Protein 6FL1 (pdb70)

Radius of gyration: 19.81 Å; Cα contacts (8 Å, |Δi|>4): 569; chains: 1; bounding box: 42×55×49 Å

Solvent-accessible surface area: 13002 Å² total; per-residue (Å²): 44,15,1,0,19,1,10,15,8,38,117,50,0,78,107,130,0,65,54,39,111,0,84,31,0,81,28,115,59,58,135,7,7,106,57,19,21,117,112,1,70,157,78,0,53,33,74,41,0,95,10,4,42,50,60,1,32,30,0,10,0,39,0,10,136,75,25,39,0,2,0,24,4,118,100,65,5,84,1,31,43,18,84,82,124,29,109,99,104,185,53,21,8,4,14,0,51,4,79,115,10,8,3,10,1,17,2,86,121,94,82,2,18,3,28,25,24,38,56,121,91,19,138,73,28,9,139,183,90,108,28,8,42,26,3,43,114,152,82,3,71,29,144,100,4,67,96,76,0,76,168,16,93,98,90,0,0,33,24,0,32,70,25,37,5,0,0,0,0,5,20,23,2,0,2,12,0,1,13,65,3,114,9,4,2,41,54,69,0,67,98,19,115,111,74,32,5,90,78,0,10,36,4,0,2,86,20,0,66,89,0,18,129,56,17,0,12,20,103,122,130,42,100,22,19,15,25,117,4,78,8,43,110,66,18,63,0,56,50,58,72,36,94,127,4,79,86,60,41,24,77,2,77,113,55,154,3,76,56,85,21,0,10,15,0,51,81,19,2,119,168

Foldseek 3Di:
DWQLLLVQLQVVCQVPQAFFFQQFKDFPAQVQAVAGNVVCRVVQHGWGFHGWDDDFQWIWTCTHPWKIKIKHCPDFKFKAKAAPPDDDDDFWTMWGDTPGTIIIIGHPVSPMHIYMDTPVCVVVVVVVLLAAWALAPVTLDLVVLLVVLLPWQAFQLVVVCSRNNYGTDDQQVSLQLCQQLLAARRHGSSVQDSVSSVSSSVSSSVLSVVCNVQLHAQPDQDRGRSRNGDCVVVRQWVVQAQAAGPPPGAGWHWDADPRDTHTHGCVSHPD

Structure (mmCIF, N/CA/C/O backbone):
data_6FL1
#
_entry.id   6FL1
#
_cell.length_a   91.369
_cell.length_b   91.369
_cell.length_c   14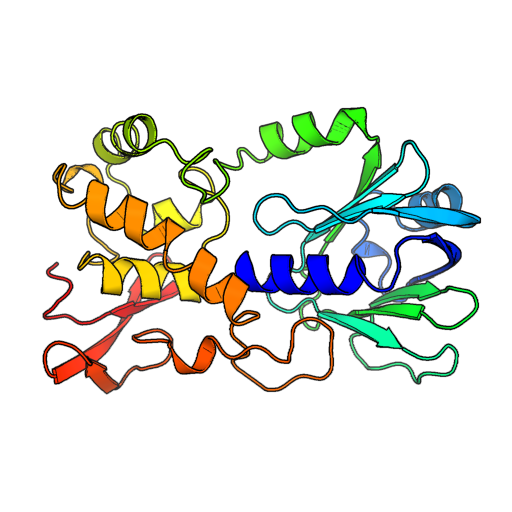1.673
_cell.angle_alpha   90.00
_cell.angle_beta   90.00
_cell.angle_gamma   90.00
#
_symmetry.space_group_name_H-M   'P 41 21 2'
#
loop_
_entity.id
_entity.type
_entity.pdbx_description
1 polymer "DNA (5'-D(*CP*TP*CP*TP*TP*TP(FOX)P*TP*TP*TP*CP*TP*CP*G)-3')"
2 polymer "DNA (5'-D(*GP*CP*GP*AP*GP*AP*AP*AP*CP*AP*AP*AP*GP*A)-3')"
3 polymer 'Formamidopyrimidine-DNA glycosylase'
4 non-polymer 'ZINC ION'
5 water water
#
loop_
_atom_site.group_PDB
_atom_site.id
_atom_site.type_symbol
_atom_site.label_atom_id
_atom_site.label_alt_id
_atom_site.label_comp_id
_atom_site.label_asym_id
_atom_site.label_entity_id
_atom_site.label_seq_id
_atom_site.pdbx_PDB_ins_code
_atom_site.Cartn_x
_atom_site.Cartn_y
_atom_site.Cartn_z
_atom_site.occupancy
_atom_site.B_iso_or_equiv
_atom_site.auth_seq_id
_atom_site.auth_comp_id
_atom_site.auth_asym_id
_atom_site.auth_atom_id
_atom_site.pdbx_PDB_model_num
ATOM 572 N N . PRO C 3 1 ? 13.970 -0.164 163.530 1.00 17.42 1 PRO A N 1
ATOM 573 C CA . PRO C 3 1 ? 13.090 -0.926 162.631 1.00 18.39 1 PRO A CA 1
ATOM 574 C C . PRO C 3 1 ? 13.466 -0.811 161.152 1.00 18.04 1 PRO A C 1
ATOM 575 O O . PRO C 3 1 ? 14.125 0.143 160.742 1.00 22.18 1 PRO A O 1
ATOM 579 N N . GLU C 3 2 ? 13.024 -1.772 160.349 1.00 13.37 2 GLU A N 1
ATOM 580 C CA . GLU C 3 2 ? 13.206 -1.709 158.905 1.00 14.66 2 GLU A CA 1
ATOM 581 C C . GLU C 3 2 ? 11.856 -1.395 158.262 1.00 14.80 2 GLU A C 1
ATOM 582 O O . GLU C 3 2 ? 10.864 -1.150 158.952 1.00 15.91 2 GLU A O 1
ATOM 588 N N . LEU C 3 3 ? 11.821 -1.354 156.935 1.00 14.48 3 LEU A N 1
ATOM 589 C CA . LEU C 3 3 ? 10.590 -0.929 156.273 1.00 14.16 3 LEU A CA 1
ATOM 590 C C . LEU C 3 3 ? 9.354 -1.704 156.727 1.00 14.28 3 LEU A C 1
ATOM 591 O O . LEU C 3 3 ? 8.322 -1.059 156.977 1.00 15.35 3 LEU A O 1
ATOM 596 N N . PRO C 3 4 ? 9.373 -3.038 156.867 1.00 14.66 4 PRO A N 1
ATOM 597 C CA . PRO C 3 4 ? 8.128 -3.726 157.262 1.00 14.22 4 PRO A CA 1
ATOM 598 C C . PRO C 3 4 ? 7.617 -3.297 158.622 1.00 16.62 4 PRO A C 1
ATOM 599 O O . PRO C 3 4 ? 6.404 -3.163 158.812 1.00 16.61 4 PRO A O 1
ATOM 603 N N . GLU C 3 5 ? 8.524 -3.085 159.573 1.00 14.89 5 GLU A N 1
ATOM 604 C CA . GLU C 3 5 ? 8.124 -2.615 160.895 1.00 16.28 5 GLU A CA 1
ATOM 605 C C . GLU C 3 5 ? 7.590 -1.190 160.845 1.00 18.63 5 GLU A C 1
ATOM 606 O O . GLU C 3 5 ? 6.597 -0.873 161.511 1.00 15.75 5 GLU A O 1
ATOM 612 N N . VAL C 3 6 ? 8.232 -0.314 160.067 1.00 14.59 6 VAL A N 1
ATOM 613 C CA . VAL C 3 6 ? 7.727 1.051 159.961 1.00 13.96 6 VAL A CA 1
ATOM 614 C C . VAL C 3 6 ? 6.361 1.058 159.282 1.00 14.33 6 VAL A C 1
ATOM 615 O O . VAL C 3 6 ? 5.460 1.798 159.687 1.00 15.11 6 VAL A O 1
ATOM 619 N N . GLU C 3 7 ? 6.185 0.229 158.243 1.00 14.31 7 GLU A N 1
ATOM 620 C CA . GLU C 3 7 ? 4.881 0.140 157.590 1.00 14.85 7 GLU A CA 1
ATOM 621 C C . GLU C 3 7 ? 3.822 -0.354 158.564 1.00 16.23 7 GLU A C 1
ATOM 622 O O . GLU C 3 7 ? 2.687 0.126 158.545 1.00 16.87 7 GLU A O 1
ATOM 628 N N . THR C 3 8 ? 4.190 -1.289 159.442 1.00 15.40 8 THR A N 1
ATOM 629 C CA . THR C 3 8 ? 3.243 -1.805 160.429 1.00 17.54 8 THR A CA 1
ATOM 630 C C . THR C 3 8 ? 2.806 -0.697 161.376 1.00 18.10 8 THR A C 1
ATOM 631 O O . THR C 3 8 ? 1.613 -0.548 161.664 1.00 17.50 8 THR A O 1
ATOM 635 N N . VAL C 3 9 ? 3.763 0.101 161.854 1.00 15.29 9 VAL A N 1
ATOM 636 C CA . VAL C 3 9 ? 3.430 1.266 162.673 1.00 15.21 9 VAL A CA 1
ATOM 637 C C . VAL C 3 9 ? 2.556 2.233 161.890 1.00 16.07 9 VAL A C 1
ATOM 638 O O . VAL C 3 9 ? 1.556 2.755 162.409 1.00 18.39 9 VAL A O 1
ATOM 642 N N . ARG C 3 10 ? 2.913 2.485 160.627 1.00 15.77 10 ARG A N 1
ATOM 643 C CA . ARG C 3 10 ? 2.131 3.411 159.814 1.00 16.27 10 ARG A CA 1
ATOM 644 C C . ARG C 3 10 ? 0.675 2.986 159.750 1.00 17.70 10 ARG A C 1
ATOM 645 O O . ARG C 3 10 ? -0.236 3.814 159.895 1.00 19.21 10 ARG A O 1
ATOM 653 N N . ARG C 3 11 ? 0.442 1.699 159.543 1.00 15.95 11 ARG A N 1
ATOM 654 C CA . ARG C 3 11 ? -0.920 1.217 159.368 1.00 19.04 11 ARG A CA 1
ATOM 655 C C . ARG C 3 11 ? -1.703 1.337 160.662 1.00 24.17 11 ARG A C 1
ATOM 656 O O . ARG C 3 11 ? -2.885 1.708 160.648 1.00 21.23 11 ARG A O 1
ATOM 664 N N . GLU C 3 12 ? -1.055 1.034 161.790 1.00 20.04 12 GLU A N 1
ATOM 665 C CA . GLU C 3 12 ? -1.733 1.143 163.077 1.00 23.03 12 GLU A CA 1
ATOM 666 C C . GLU C 3 12 ? -2.052 2.597 163.401 1.00 21.95 12 GLU A C 1
ATOM 667 O O . GLU C 3 12 ? -3.164 2.912 163.847 1.00 22.92 12 GLU A O 1
ATOM 673 N N . LEU C 3 13 ? -1.100 3.505 163.154 1.00 20.04 13 LEU A N 1
ATOM 674 C CA . LEU C 3 13 ? -1.365 4.927 163.353 1.00 20.05 13 LEU A CA 1
ATOM 675 C C . LEU C 3 13 ? -2.478 5.418 162.439 1.00 25.07 13 LEU A C 1
ATOM 676 O O . LEU C 3 13 ? -3.318 6.229 162.847 1.00 23.08 13 LEU A O 1
ATOM 681 N N . GLU C 3 14 ? -2.488 4.958 161.189 1.00 19.99 14 GLU A N 1
ATOM 682 C CA . GLU C 3 14 ? -3.539 5.381 160.272 1.00 19.69 14 GLU A CA 1
ATOM 683 C C . GLU C 3 14 ? -4.911 5.008 160.809 1.00 22.93 14 GLU A C 1
ATOM 684 O O . GLU C 3 14 ? -5.856 5.806 160.747 1.00 23.57 14 GLU A O 1
ATOM 690 N N . LYS C 3 15 ? -5.032 3.802 161.355 1.00 22.09 15 LYS A N 1
ATOM 691 C CA A LYS C 3 15 ? -6.317 3.350 161.870 0.50 24.01 15 LYS A CA 1
ATOM 692 C CA B LYS C 3 15 ? -6.318 3.352 161.870 0.50 23.88 15 LYS A CA 1
ATOM 693 C C . LYS C 3 15 ? -6.745 4.141 163.099 1.00 28.72 15 LYS A C 1
ATOM 694 O O . LYS C 3 15 ? -7.941 4.386 163.287 1.00 31.12 15 LYS A O 1
ATOM 699 N N . ARG C 3 16 ? -5.795 4.563 163.934 1.00 18.58 16 ARG A N 1
ATOM 700 C CA . ARG C 3 16 ? -6.156 5.067 165.251 1.00 21.36 16 ARG A CA 1
ATOM 701 C C . ARG C 3 16 ? -6.041 6.571 165.458 1.00 26.60 16 ARG A C 1
ATOM 702 O O . ARG C 3 16 ? -6.783 7.102 166.287 1.00 24.52 16 ARG A O 1
ATOM 710 N N . ILE C 3 17 ? -5.159 7.294 164.765 1.00 20.98 17 ILE A N 1
ATOM 711 C CA . ILE C 3 17 ? -5.000 8.718 165.065 1.00 17.49 17 ILE A CA 1
ATOM 712 C C . ILE C 3 17 ? -5.451 9.643 163.942 1.00 18.12 17 ILE A C 1
ATOM 713 O O . ILE C 3 17 ? -5.500 10.864 164.162 1.00 20.84 17 ILE A O 1
ATOM 718 N N . VAL C 3 18 ? -5.803 9.124 162.764 1.00 20.10 18 VAL A N 1
ATOM 719 C CA . VAL C 3 18 ? -6.325 10.002 161.724 1.00 19.56 18 VAL A CA 1
ATOM 720 C C . VAL C 3 18 ?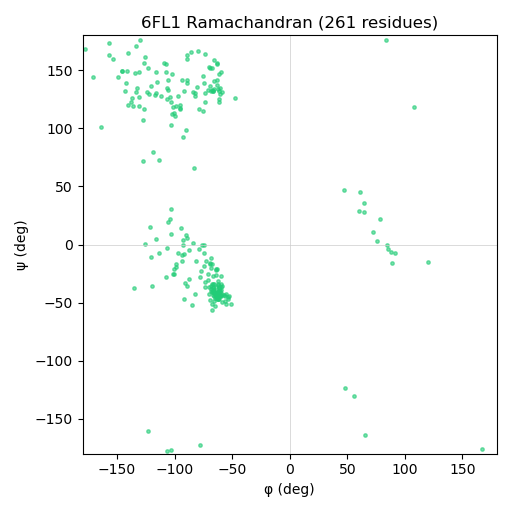 -7.623 10.634 162.208 1.00 21.32 18 VAL A C 1
ATOM 721 O O . VAL C 3 18 ? -8.496 9.958 162.769 1.00 24.31 18 VAL A O 1
ATOM 725 N N . GLY C 3 19 ? -7.746 11.945 162.016 1.00 19.30 19 GLY A N 1
ATOM 726 C CA . GLY C 3 19 ? -8.878 12.682 162.532 1.00 22.78 19 GLY A CA 1
ATOM 727 C C . GLY C 3 19 ? -8.685 13.271 163.913 1.00 23.46 19 GLY A C 1
ATOM 728 O O . GLY C 3 19 ? -9.550 14.033 164.369 1.00 25.27 19 GLY A O 1
ATOM 729 N N . GLN C 3 20 ? -7.584 12.957 164.591 1.00 22.32 20 GLN A N 1
ATOM 730 C CA . GLN C 3 20 ? -7.370 13.432 165.953 1.00 20.87 20 GLN A CA 1
ATOM 731 C C . GLN C 3 20 ? -6.774 14.832 165.938 1.00 22.44 20 GLN A C 1
ATOM 732 O O . GLN C 3 20 ? -5.802 15.098 165.224 1.00 22.33 20 GLN A O 1
ATOM 738 N N . LYS C 3 21 ? -7.365 15.724 166.726 1.00 23.03 21 LYS A N 1
ATOM 739 C CA . LYS C 3 21 ? -6.810 17.052 166.923 1.00 18.98 21 LYS A CA 1
ATOM 740 C C . LYS C 3 21 ? -5.716 16.990 167.983 1.00 21.56 21 LYS A C 1
ATOM 741 O O . LYS C 3 21 ? -5.912 16.423 169.063 1.00 22.26 21 LYS A O 1
ATOM 747 N N . ILE C 3 22 ? -4.558 17.561 167.670 1.00 21.13 22 ILE A N 1
ATOM 748 C CA . ILE C 3 22 ? -3.459 17.647 168.623 1.00 21.07 22 ILE A CA 1
ATOM 749 C C . ILE C 3 22 ? -3.788 18.733 169.640 1.00 22.14 22 ILE A C 1
ATOM 750 O O . ILE C 3 22 ? -3.905 19.908 169.285 1.00 25.00 22 ILE A O 1
ATOM 755 N N . ILE C 3 23 ? -3.964 18.338 170.906 1.00 19.92 23 ILE A N 1
ATOM 756 C CA . ILE C 3 23 ? -4.290 19.320 171.941 1.00 19.34 23 ILE A CA 1
ATOM 757 C C . ILE C 3 23 ? -3.030 20.006 172.438 1.00 21.32 23 ILE A C 1
ATOM 758 O O . ILE C 3 23 ? -3.010 21.227 172.646 1.00 24.49 23 ILE A O 1
ATOM 763 N N . SER C 3 24 ? -1.963 19.239 172.642 1.00 21.56 24 SER A N 1
ATOM 764 C CA . SER C 3 24 ? -0.702 19.818 173.072 1.00 18.89 24 SER A CA 1
ATOM 765 C C . SER C 3 24 ? 0.416 18.868 172.680 1.00 21.51 24 SER A C 1
ATOM 766 O O . SER C 3 24 ? 0.189 17.693 172.374 1.00 20.22 24 SER A O 1
ATOM 769 N N . ILE C 3 25 ? 1.630 19.406 172.686 1.00 21.15 25 ILE A N 1
ATOM 770 C CA . ILE C 3 25 ? 2.835 18.654 172.378 1.00 20.88 25 ILE A CA 1
ATOM 771 C C . ILE C 3 25 ? 3.860 18.988 173.448 1.00 21.77 25 ILE A C 1
ATOM 772 O O . ILE C 3 25 ? 4.065 20.164 173.768 1.00 24.37 25 ILE A O 1
ATOM 777 N N . GLU C 3 26 ? 4.482 17.961 174.015 1.00 18.57 26 GLU A N 1
ATOM 778 C CA . GLU C 3 26 ? 5.469 18.134 175.073 1.00 18.00 26 GLU A CA 1
ATOM 779 C C . GLU C 3 26 ? 6.717 17.334 174.742 1.00 19.26 26 GLU A C 1
ATOM 780 O O . GLU C 3 26 ? 6.639 16.265 174.134 1.00 20.13 26 GLU A O 1
ATOM 786 N N . ALA C 3 27 ? 7.866 17.839 175.185 1.00 19.08 27 ALA A N 1
ATOM 787 C CA . ALA C 3 27 ? 9.142 17.173 174.962 1.00 18.91 27 ALA A CA 1
ATOM 788 C C . ALA C 3 27 ? 9.930 17.131 176.257 1.00 23.65 27 ALA A C 1
ATOM 789 O O . ALA C 3 27 ? 10.027 18.143 176.961 1.00 22.71 27 ALA A O 1
ATOM 791 N N . THR C 3 28 ? 10.505 15.972 176.562 1.00 17.97 28 THR A N 1
ATOM 792 C CA . THR C 3 28 ? 11.608 15.946 177.508 1.00 17.80 28 THR A CA 1
ATOM 793 C C . THR C 3 28 ? 12.960 15.894 176.817 1.00 20.74 28 THR A C 1
ATOM 794 O O . THR C 3 28 ? 13.975 16.203 177.454 1.00 22.13 28 THR A O 1
ATOM 798 N N . TYR C 3 29 ? 13.001 15.535 175.533 1.00 17.22 29 TYR A N 1
ATOM 799 C CA . TYR C 3 29 ? 14.228 15.580 174.741 1.00 18.00 29 TYR A CA 1
ATOM 800 C C . TYR C 3 29 ? 13.959 16.383 173.470 1.00 18.78 29 TYR A C 1
ATOM 801 O O . TYR C 3 29 ? 13.882 15.832 172.364 1.00 16.36 29 TYR A O 1
ATOM 810 N N . PRO C 3 30 ? 13.818 17.706 173.598 1.00 17.33 30 PRO A N 1
ATOM 811 C CA . PRO C 3 30 ? 13.466 18.516 172.420 1.00 14.78 30 PRO A CA 1
ATOM 812 C C . PRO C 3 30 ? 14.516 18.506 171.329 1.00 16.21 30 PRO A C 1
ATOM 813 O O . PRO C 3 30 ? 14.175 18.791 170.172 1.00 17.80 30 PRO A O 1
ATOM 817 N N . ARG C 3 31 ? 15.772 18.173 171.640 1.00 17.68 31 ARG A N 1
ATOM 818 C CA . ARG C 3 31 ? 16.812 18.244 170.622 1.00 17.13 31 ARG A CA 1
ATOM 819 C C . ARG C 3 31 ? 16.662 17.199 169.520 1.00 16.39 31 A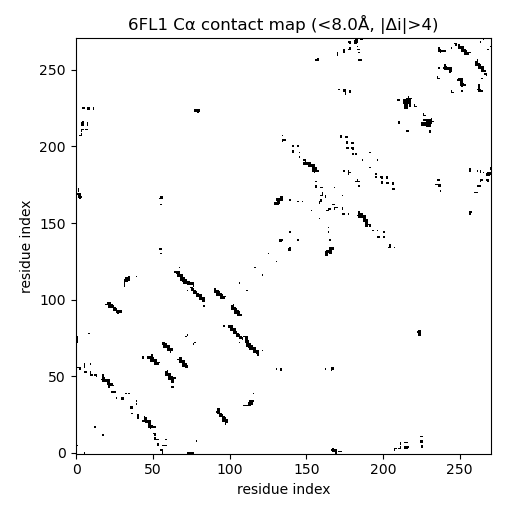RG A C 1
ATOM 820 O O . ARG C 3 31 ? 17.333 17.334 168.496 1.00 17.45 31 ARG A O 1
ATOM 825 N N . MET C 3 32 ? 15.800 16.191 169.673 1.00 13.87 32 MET A N 1
ATOM 826 C CA . MET C 3 32 ? 15.588 15.282 168.549 1.00 13.83 32 MET A CA 1
ATOM 827 C C . MET C 3 32 ? 14.665 15.862 167.483 1.00 16.99 32 MET A C 1
ATOM 828 O O . MET C 3 32 ? 14.470 15.217 166.448 1.00 14.92 32 MET A O 1
ATOM 833 N N . VAL C 3 33 ? 14.096 17.050 167.692 1.00 13.80 33 VAL A N 1
ATOM 834 C CA . VAL C 3 33 ? 13.335 17.724 166.643 1.00 14.45 33 VAL A CA 1
ATOM 835 C C . VAL C 3 33 ? 14.321 18.600 165.876 1.00 16.92 33 VAL A C 1
ATOM 836 O O . VAL C 3 33 ? 14.678 19.701 166.316 1.00 17.31 33 VAL A O 1
ATOM 840 N N . LEU C 3 34 ? 14.787 18.088 164.736 1.00 15.02 34 LEU A N 1
ATOM 841 C CA . LEU C 3 34 ? 15.885 18.733 164.031 1.00 14.60 34 LEU A CA 1
ATOM 842 C C . LEU C 3 34 ? 15.492 20.082 163.445 1.00 17.95 34 LEU A C 1
ATOM 843 O O . LEU C 3 34 ? 16.376 20.887 163.153 1.00 17.87 34 LEU A O 1
ATOM 848 N N . THR C 3 35 ? 14.200 20.342 163.254 1.00 14.98 35 THR A N 1
ATOM 849 C CA . THR C 3 35 ? 13.731 21.630 162.766 1.00 15.53 35 THR A CA 1
ATOM 850 C C . THR C 3 35 ? 13.368 22.586 163.897 1.00 16.46 35 THR A C 1
ATOM 851 O O . THR C 3 35 ? 12.961 23.723 163.627 1.00 19.45 35 THR A O 1
ATOM 855 N N . GLY C 3 36 ? 13.505 22.154 165.151 1.00 16.08 36 GLY A N 1
ATOM 856 C CA . GLY C 3 36 ? 13.261 23.026 166.289 1.00 17.87 36 GLY A CA 1
ATOM 857 C C . GLY C 3 36 ? 11.982 22.663 167.016 1.00 16.31 36 GLY A C 1
ATOM 858 O O . GLY C 3 36 ? 10.891 22.729 166.440 1.00 16.63 36 GLY A O 1
ATOM 859 N N . PHE C 3 37 ? 12.096 22.287 168.294 1.00 17.83 37 PHE A N 1
ATOM 860 C CA . PHE C 3 37 ? 10.916 21.794 168.992 1.00 18.46 37 PHE A CA 1
ATOM 861 C C . PHE C 3 37 ? 9.893 22.900 169.233 1.00 18.75 37 PHE A C 1
ATOM 862 O O . PHE C 3 37 ? 8.690 22.699 169.024 1.00 18.89 37 PHE A O 1
ATOM 870 N N . GLU C 3 38 ? 10.331 24.058 169.735 1.00 19.89 38 GLU A N 1
ATOM 871 C CA . GLU C 3 38 ? 9.343 25.087 170.033 1.00 20.63 38 GLU A CA 1
ATOM 872 C C . GLU C 3 38 ? 8.629 25.529 168.768 1.00 22.96 38 GLU A C 1
ATOM 873 O O . GLU C 3 38 ? 7.426 25.814 168.800 1.00 22.65 38 GLU A O 1
ATOM 879 N N . GLN C 3 39 ? 9.345 25.547 167.642 1.00 21.10 39 GLN A N 1
ATOM 880 C CA . GLN C 3 39 ? 8.714 25.876 166.372 1.00 22.14 39 GLN A CA 1
ATOM 881 C C . GLN C 3 39 ? 7.662 24.837 166.007 1.00 21.54 39 GLN A C 1
ATOM 882 O O . GLN C 3 39 ? 6.546 25.185 165.601 1.00 21.67 39 GLN A O 1
ATOM 888 N N . LEU C 3 40 ? 7.997 23.553 166.165 1.00 18.29 40 LEU A N 1
ATOM 889 C CA . LEU C 3 40 ? 7.037 22.491 165.880 1.00 18.20 40 LEU A CA 1
ATOM 890 C C . LEU C 3 40 ? 5.830 22.579 166.801 1.00 20.54 40 LEU A C 1
ATOM 891 O O . LEU C 3 40 ? 4.684 22.429 166.354 1.00 20.29 40 LEU A O 1
ATOM 896 N N . LYS C 3 41 ? 6.067 22.813 168.093 1.00 19.75 41 LYS A N 1
ATOM 897 C CA . LYS C 3 41 ? 4.961 22.910 169.041 1.00 21.36 41 LYS A CA 1
ATOM 898 C C . LYS C 3 41 ? 4.015 24.037 168.647 1.00 24.58 41 LYS A C 1
ATOM 899 O O . LYS C 3 41 ? 2.791 23.855 168.628 1.00 24.83 41 LYS A O 1
ATOM 905 N N . LYS C 3 42 ? 4.568 25.195 168.282 1.00 23.80 42 LYS A N 1
ATOM 906 C CA . LYS C 3 42 ? 3.734 26.330 167.899 1.00 25.50 42 LYS A CA 1
ATOM 907 C C . LYS C 3 42 ? 2.935 26.024 166.637 1.00 24.98 42 LYS A C 1
ATOM 908 O O . LYS C 3 42 ? 1.739 26.331 166.560 1.00 28.38 42 LYS A O 1
ATOM 913 N N . GLU C 3 43 ? 3.570 25.392 165.648 1.00 22.06 43 GLU A N 1
ATOM 914 C CA . GLU C 3 43 ? 2.910 25.181 164.364 1.00 23.04 43 GLU A CA 1
ATOM 915 C C . GLU C 3 43 ? 1.847 24.093 164.441 1.00 24.78 43 GLU A C 1
ATOM 916 O O . GLU C 3 43 ? 0.808 24.192 163.782 1.00 28.16 43 GLU A O 1
ATOM 922 N N . LEU C 3 44 ? 2.083 23.04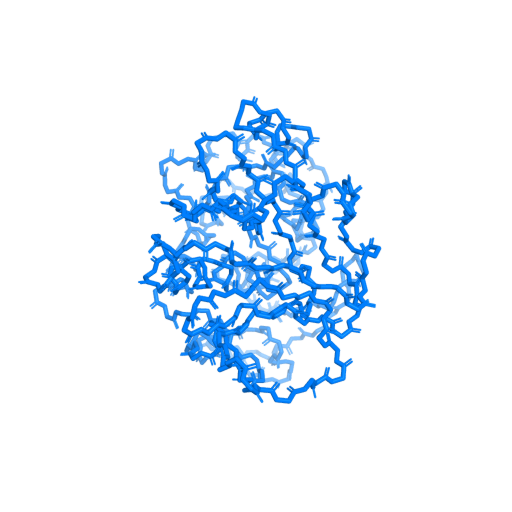3 165.225 1.00 23.07 44 LEU A N 1
ATOM 923 C CA . LEU C 3 44 ? 1.231 21.864 165.141 1.00 19.89 44 LEU A CA 1
ATOM 924 C C . LEU C 3 44 ? 0.156 21.791 166.217 1.00 20.12 44 LEU A C 1
ATOM 925 O O . LEU C 3 44 ? -0.809 21.036 166.048 1.00 21.44 44 LEU A O 1
ATOM 930 N N . THR C 3 45 ? 0.303 22.524 167.316 1.00 22.52 45 THR A N 1
ATOM 931 C CA . THR C 3 45 ? -0.720 22.509 168.352 1.00 22.74 45 THR A CA 1
ATOM 932 C C . THR C 3 45 ? -2.043 23.007 167.782 1.00 23.28 45 THR A C 1
ATOM 933 O O . THR C 3 45 ? -2.097 24.047 167.119 1.00 24.85 45 THR A O 1
ATOM 937 N N . GLY C 3 46 ? -3.109 22.240 168.010 1.00 21.64 46 GLY A N 1
ATOM 938 C CA . GLY C 3 46 ? -4.421 22.574 167.494 1.00 22.13 46 GLY A CA 1
ATOM 939 C C . GLY C 3 46 ? -4.719 22.049 166.104 1.00 23.78 46 GLY A C 1
ATOM 940 O O . GLY C 3 46 ? -5.861 22.186 165.643 1.00 26.49 46 GLY A O 1
ATOM 941 N N . LYS C 3 47 ? -3.742 21.451 165.422 1.00 21.10 47 LYS A N 1
ATOM 942 C CA . LYS C 3 47 ? -3.966 20.911 164.090 1.00 22.24 47 LYS A CA 1
ATOM 943 C C . LYS C 3 47 ? -4.428 19.461 164.175 1.00 22.26 47 LYS A C 1
ATOM 944 O O . LYS C 3 47 ? -4.199 18.762 165.166 1.00 21.73 47 LYS A O 1
ATOM 950 N N . THR C 3 48 ? -5.056 19.001 163.100 1.00 23.01 48 THR A N 1
ATOM 951 C CA . THR C 3 48 ? -5.633 17.666 163.042 1.00 19.10 48 THR A CA 1
ATOM 952 C C . THR C 3 48 ? -4.785 16.767 162.152 1.00 21.64 48 THR A C 1
ATOM 953 O O . THR C 3 48 ? -4.360 17.175 161.066 1.00 23.60 48 THR A O 1
ATOM 957 N N . ILE C 3 49 ? -4.529 15.550 162.625 1.00 20.58 49 ILE A N 1
ATOM 958 C CA . ILE C 3 49 ? -3.773 14.587 161.835 1.00 19.89 49 ILE A CA 1
ATOM 959 C C . ILE C 3 49 ? -4.670 14.068 160.716 1.00 22.07 49 ILE A C 1
ATOM 960 O O . ILE C 3 49 ? -5.770 13.560 160.968 1.00 25.97 49 ILE A O 1
ATOM 965 N N . GLN C 3 50 ? -4.221 14.231 159.469 1.00 20.22 50 GLN A N 1
ATOM 966 C CA . GLN C 3 50 ? -5.029 13.863 158.312 1.00 20.45 50 GLN A CA 1
ATOM 967 C C . GLN C 3 50 ? -4.634 12.529 157.702 1.00 21.48 50 GLN A C 1
ATOM 968 O O . GLN C 3 50 ? -5.452 11.916 157.004 1.00 24.80 50 GLN A O 1
ATOM 974 N N . GLY C 3 51 ? -3.418 12.066 157.949 1.00 20.09 51 GLY A N 1
ATOM 975 C CA . GLY C 3 51 ? -2.958 10.831 157.346 1.00 18.25 51 GLY A CA 1
ATOM 976 C C . GLY C 3 51 ? -1.565 10.524 157.843 1.00 14.79 51 GLY A C 1
ATOM 977 O O . GLY C 3 51 ? -0.912 11.348 158.491 1.00 17.38 51 GLY A O 1
ATOM 978 N N . ILE C 3 52 ? -1.127 9.304 157.551 1.00 15.36 52 ILE A N 1
ATOM 979 C CA . ILE C 3 52 ? 0.235 8.882 157.861 1.00 14.28 52 ILE A CA 1
ATOM 980 C C . ILE C 3 52 ? 0.735 8.107 156.657 1.00 17.09 52 ILE A C 1
ATOM 981 O O . ILE C 3 52 ? 0.088 7.145 156.225 1.00 18.52 52 ILE A O 1
ATOM 986 N N . SER C 3 53 ? 1.841 8.554 156.079 1.00 15.27 53 SER A N 1
ATOM 987 C CA A SER C 3 53 ? 2.454 7.899 154.936 0.50 17.91 53 SER A CA 1
ATOM 988 C CA B SER C 3 53 ? 2.442 7.877 154.941 0.50 15.14 53 SER A CA 1
ATOM 989 C C . SER C 3 53 ? 3.830 7.380 155.329 1.00 15.52 53 SER A C 1
ATOM 990 O O . SER C 3 53 ? 4.265 7.507 156.476 1.00 15.37 53 SER A O 1
ATOM 995 N N . ARG C 3 54 ? 4.512 6.779 154.360 1.00 15.62 54 ARG A N 1
ATOM 996 C CA . ARG C 3 54 ? 5.832 6.226 154.613 1.00 13.39 54 ARG A CA 1
ATOM 997 C C . ARG C 3 54 ? 6.628 6.326 153.325 1.00 13.28 54 ARG A C 1
ATOM 998 O O . ARG C 3 54 ? 6.076 6.163 152.228 1.00 16.09 54 ARG A O 1
ATOM 1006 N N . ARG C 3 55 ? 7.923 6.582 153.471 1.00 13.44 55 ARG A N 1
ATOM 1007 C CA . ARG C 3 55 ? 8.857 6.504 152.357 1.00 14.10 55 ARG A CA 1
ATOM 1008 C C . ARG C 3 55 ? 10.089 5.789 152.884 1.00 13.52 55 ARG A C 1
ATOM 1009 O O . ARG C 3 55 ? 10.720 6.273 153.829 1.00 14.08 55 ARG A O 1
ATOM 1017 N N . GLY C 3 56 ? 10.421 4.639 152.298 1.00 13.12 56 GLY A N 1
ATOM 1018 C CA . GLY C 3 56 ? 11.514 3.865 152.861 1.00 13.62 56 GLY A CA 1
ATOM 1019 C C . GLY C 3 56 ? 11.234 3.567 154.325 1.00 12.69 56 GLY A C 1
ATOM 1020 O O . GLY C 3 56 ? 10.135 3.132 154.696 1.00 15.46 56 GLY A O 1
ATOM 1021 N N . LYS C 3 57 ? 12.221 3.830 155.182 1.00 13.69 57 LYS A N 1
ATOM 1022 C CA . LYS C 3 57 ? 12.068 3.642 156.619 1.00 11.88 57 LYS A CA 1
ATOM 1023 C C . LYS C 3 57 ? 11.522 4.878 157.334 1.00 13.58 57 LYS A C 1
ATOM 1024 O O . LYS C 3 57 ? 11.432 4.879 158.567 1.00 15.17 57 LYS A O 1
ATOM 1030 N N . TYR C 3 58 ? 11.149 5.921 156.594 1.00 12.52 58 TYR A N 1
ATOM 1031 C CA . TYR C 3 58 ? 10.659 7.158 157.189 1.00 12.21 58 TYR A CA 1
ATOM 1032 C C . TYR C 3 58 ? 9.143 7.148 157.328 1.00 13.55 58 TYR A C 1
ATOM 1033 O O . TYR C 3 58 ? 8.426 6.872 156.358 1.00 13.61 58 TYR A O 1
ATOM 1042 N N . LEU C 3 59 ? 8.658 7.525 158.509 1.00 13.97 59 LEU A N 1
ATOM 1043 C CA . LEU C 3 59 ? 7.244 7.776 158.747 1.00 14.34 59 LEU A CA 1
ATOM 1044 C C . LEU C 3 59 ? 6.939 9.238 158.448 1.00 17.23 59 LEU A C 1
ATOM 1045 O O . LEU C 3 59 ? 7.751 10.114 158.740 1.00 17.64 59 LEU A O 1
ATOM 1050 N N . ILE C 3 60 ? 5.777 9.501 157.849 1.00 14.51 60 ILE A N 1
ATOM 1051 C CA . ILE C 3 60 ? 5.385 10.856 157.465 1.00 13.66 60 ILE A CA 1
ATOM 1052 C C . ILE C 3 60 ? 4.000 11.134 158.040 1.00 16.19 60 ILE A C 1
ATOM 1053 O O . ILE C 3 60 ? 3.002 10.614 157.532 1.00 20.39 60 ILE A O 1
ATOM 1058 N N . PHE C 3 61 ? 3.930 11.971 159.074 1.00 13.20 61 PHE A N 1
ATOM 1059 C CA . PHE C 3 61 ? 2.639 12.416 159.583 1.00 15.18 61 PHE A CA 1
ATOM 1060 C C . PHE C 3 61 ? 2.144 13.578 158.732 1.00 15.89 61 PHE A C 1
ATOM 1061 O O . PHE C 3 61 ? 2.872 14.546 158.513 1.00 18.31 61 PHE A O 1
ATOM 1069 N N . GLU C 3 62 ? 0.921 13.468 158.239 1.00 14.24 62 GLU A N 1
ATOM 1070 C CA . GLU C 3 62 ? 0.293 14.523 157.453 1.00 14.23 62 GLU A CA 1
ATOM 1071 C C . GLU C 3 62 ? -0.641 15.268 158.391 1.00 17.05 62 GLU A C 1
ATOM 1072 O O . GLU C 3 62 ? -1.610 14.689 158.893 1.00 19.48 62 GLU A O 1
ATOM 1078 N N . ILE C 3 63 ? -0.317 16.528 158.684 1.00 15.59 63 ILE A N 1
ATOM 1079 C CA . ILE C 3 63 ? -0.962 17.237 159.786 1.00 15.71 63 ILE A CA 1
ATOM 1080 C C . ILE C 3 63 ? -1.428 18.589 159.285 1.00 18.56 63 ILE A C 1
ATOM 1081 O O . ILE C 3 63 ? -0.636 19.353 158.730 1.00 21.60 63 ILE A O 1
ATOM 1086 N N . GLY C 3 64 ? -2.699 18.889 159.494 1.00 24.05 64 GLY A N 1
ATOM 1087 C CA . GLY C 3 64 ? -3.238 20.051 158.825 1.00 28.31 64 GLY A CA 1
ATOM 1088 C C . GLY C 3 64 ? -3.217 19.780 157.333 1.00 22.77 64 GLY A C 1
ATOM 1089 O O . GLY C 3 64 ? -3.048 18.651 156.871 1.00 45.10 64 GLY A O 1
ATOM 1090 N N . ASP C 3 65 ? -3.365 20.845 156.561 1.00 60.05 65 ASP A N 1
ATOM 1091 C CA . ASP C 3 65 ? -3.333 20.643 155.125 1.00 35.32 65 ASP A CA 1
ATOM 1092 C C . ASP C 3 65 ? -1.952 20.837 154.527 1.00 27.09 65 ASP A C 1
ATOM 1093 O O . ASP C 3 65 ? -1.723 20.397 153.395 1.00 46.37 65 ASP A O 1
ATOM 1098 N N . ASP C 3 66 ? -1.005 21.432 155.264 1.00 23.89 66 ASP A N 1
ATOM 1099 C CA A ASP C 3 66 ? 0.271 21.850 154.711 0.50 27.74 66 ASP A CA 1
ATOM 1100 C CA B ASP C 3 66 ? 0.276 21.738 154.641 0.50 21.96 66 ASP A CA 1
ATOM 1101 C C . ASP C 3 66 ? 1.495 21.342 155.470 1.00 23.10 66 ASP A C 1
ATOM 1102 O O . ASP C 3 66 ? 2.618 21.675 155.077 1.00 30.25 66 ASP A O 1
ATOM 1111 N N . PHE C 3 67 ? 1.325 20.602 156.563 1.00 18.71 67 PHE A N 1
ATOM 1112 C CA . PHE C 3 67 ? 2.456 20.178 157.379 1.00 20.78 67 PHE A CA 1
ATOM 1113 C C . PHE C 3 67 ? 2.752 18.703 157.173 1.00 19.67 67 PHE A C 1
ATOM 1114 O O . PHE C 3 67 ? 1.836 17.879 157.080 1.00 18.33 67 PHE A O 1
ATOM 1122 N N . ARG C 3 68 ? 4.041 18.377 157.151 1.00 15.94 68 ARG A N 1
ATOM 1123 C CA . ARG C 3 68 ? 4.509 16.997 157.108 1.00 16.48 68 ARG A CA 1
ATOM 1124 C C . ARG C 3 68 ? 5.569 16.815 158.181 1.00 16.05 68 ARG A C 1
ATOM 1125 O O . ARG C 3 68 ? 6.620 17.468 158.142 1.00 18.12 68 ARG A O 1
ATOM 1133 N N . LEU C 3 69 ? 5.307 15.912 159.122 1.00 13.88 69 LEU A N 1
ATOM 1134 C CA . LEU C 3 69 ? 6.252 15.587 160.182 1.00 13.71 69 LEU A CA 1
ATOM 1135 C C . LEU C 3 69 ? 6.953 14.301 159.767 1.00 14.27 69 LEU A C 1
ATOM 1136 O O . LEU C 3 69 ? 6.332 13.237 159.723 1.00 16.74 69 LEU A O 1
ATOM 1141 N N . ILE C 3 70 ? 8.228 14.411 159.435 1.00 12.92 70 ILE A N 1
ATOM 1142 C CA . ILE C 3 70 ? 9.018 13.280 158.974 1.00 14.36 70 ILE A CA 1
ATOM 1143 C C . ILE C 3 70 ? 9.752 12.698 160.174 1.00 13.76 70 ILE A C 1
ATOM 1144 O O . ILE C 3 70 ? 10.551 13.384 160.832 1.00 13.39 70 ILE A O 1
ATOM 1149 N N . SER C 3 71 ? 9.438 11.447 160.495 1.00 11.02 71 SER A N 1
ATOM 1150 C CA . SER C 3 71 ? 9.973 10.773 161.669 1.00 12.65 71 SER A CA 1
ATOM 1151 C C . SER C 3 71 ? 10.803 9.575 161.225 1.00 13.47 71 SER A C 1
ATOM 1152 O O . SER C 3 71 ? 10.344 8.749 160.430 1.00 14.45 71 SER A O 1
ATOM 1155 N N . HIS C 3 72 ? 12.029 9.486 161.729 1.00 13.34 72 HIS A N 1
ATOM 1156 C CA . HIS C 3 72 ? 12.850 8.312 161.522 1.00 14.47 72 HIS A CA 1
ATOM 1157 C C . HIS C 3 72 ? 13.089 7.680 162.878 1.00 13.24 72 HIS A C 1
ATOM 1158 O O . HIS C 3 72 ? 13.467 8.374 163.824 1.00 13.39 72 HIS A O 1
ATOM 1165 N N . LEU C 3 73 ? 12.850 6.381 162.973 1.00 12.19 73 LEU A N 1
ATOM 1166 C CA . LEU C 3 73 ? 12.957 5.677 164.248 1.00 11.78 73 LEU A CA 1
ATOM 1167 C C . LEU C 3 73 ? 14.344 5.090 164.469 1.00 12.31 73 LEU A C 1
ATOM 1168 O O . LEU C 3 73 ? 14.638 4.607 165.573 1.00 13.77 73 LEU A O 1
ATOM 1173 N N . ARG C 3 74 ? 15.200 5.130 163.448 1.00 12.52 74 ARG A N 1
ATOM 1174 C CA . ARG C 3 74 ? 16.574 4.643 163.516 1.00 12.20 74 ARG A CA 1
ATOM 1175 C C . ARG C 3 74 ? 16.632 3.251 164.138 1.00 13.70 74 ARG A C 1
ATOM 1176 O O . ARG C 3 74 ? 15.972 2.333 163.644 1.00 15.63 74 ARG A O 1
ATOM 1184 N N . MET C 3 75 ? 17.398 3.069 165.218 1.00 12.69 75 MET A N 1
ATOM 1185 C CA . MET C 3 75 ? 17.640 1.713 165.701 1.00 11.96 75 MET A CA 1
ATOM 1186 C C . MET C 3 75 ? 16.608 1.212 166.701 1.00 16.46 75 MET A C 1
ATOM 1187 O O . MET C 3 75 ? 16.324 0.008 166.728 1.00 18.65 75 MET A O 1
ATOM 1192 N N . GLU C 3 76 ? 16.090 2.088 167.564 1.00 16.17 76 GLU A N 1
ATOM 1193 C CA A GLU C 3 76 ? 15.307 1.679 168.723 0.50 31.84 76 GLU A CA 1
ATOM 1194 C CA B GLU C 3 76 ? 15.255 1.613 168.665 0.50 12.54 76 GLU A CA 1
ATOM 1195 C C . GLU C 3 76 ? 14.026 2.478 168.919 1.00 17.14 76 GLU A C 1
ATOM 1196 O O . GLU C 3 76 ? 13.366 2.302 169.953 1.00 17.72 76 GLU A O 1
ATOM 1207 N N . GLY C 3 77 ? 13.674 3.375 168.005 1.00 13.96 77 GLY A N 1
ATOM 1208 C CA . GLY C 3 77 ? 12.516 4.226 168.236 1.00 13.19 77 GLY A CA 1
ATOM 1209 C C . GLY C 3 77 ? 11.234 3.413 168.330 1.00 14.87 77 GLY A C 1
ATOM 1210 O O . GLY C 3 77 ? 11.035 2.435 167.603 1.00 15.43 77 GLY A O 1
ATOM 1211 N N . LYS C 3 78 ? 10.356 3.831 169.234 1.00 13.22 78 LYS A N 1
ATOM 1212 C CA . LYS C 3 78 ? 9.099 3.129 169.456 1.00 15.03 78 LYS A CA 1
ATOM 1213 C C . LYS C 3 78 ? 8.004 4.135 169.751 1.00 17.19 78 LYS A C 1
ATOM 1214 O O . LYS C 3 78 ? 8.184 5.025 170.588 1.00 17.90 78 LYS A O 1
ATOM 1220 N N . TYR C 3 79 ? 6.867 3.976 169.076 1.00 13.85 79 TYR A N 1
ATOM 1221 C CA . TYR C 3 79 ? 5.674 4.757 169.350 1.00 12.64 79 TYR A CA 1
ATOM 1222 C C . TYR C 3 79 ? 4.688 3.918 170.144 1.00 17.11 79 TYR A C 1
ATOM 1223 O O . TYR C 3 79 ? 4.581 2.709 169.933 1.00 18.22 79 TYR A O 1
ATOM 1232 N N . ARG C 3 80 ? 3.931 4.577 171.021 1.00 14.99 80 ARG A N 1
ATOM 1233 C CA . ARG C 3 80 ? 2.824 3.883 171.664 1.00 15.67 80 ARG A CA 1
ATOM 1234 C C . ARG C 3 80 ? 1.685 4.863 171.890 1.00 14.83 80 ARG A C 1
ATOM 1235 O O . ARG C 3 80 ? 1.899 6.068 172.062 1.00 15.14 80 ARG A O 1
ATOM 1243 N N . LEU C 3 81 ? 0.462 4.335 171.861 1.00 16.33 81 LEU A N 1
ATOM 1244 C CA . LEU C 3 81 ? -0.716 5.122 172.180 1.00 16.70 81 LEU A CA 1
ATOM 1245 C C . LEU C 3 81 ? -1.085 4.818 173.625 1.00 15.93 81 LEU A C 1
ATOM 1246 O O . LEU C 3 81 ? -1.331 3.659 173.975 1.00 20.82 81 LEU A O 1
ATOM 1251 N N . ALA C 3 82 ? -1.075 5.850 174.462 1.00 17.55 82 ALA A N 1
ATOM 1252 C CA . ALA C 3 82 ? -1.219 5.694 175.902 1.00 18.41 82 ALA A CA 1
ATOM 1253 C C . ALA C 3 82 ? -2.365 6.557 176.413 1.00 22.43 82 ALA A C 1
ATOM 1254 O O . ALA C 3 82 ? -2.812 7.497 175.750 1.00 19.75 82 ALA A O 1
ATOM 1256 N N . THR C 3 83 ? -2.848 6.223 177.613 1.00 18.94 83 THR A N 1
ATOM 1257 C CA . THR C 3 83 ? -3.819 7.083 178.265 1.00 19.03 83 THR A CA 1
ATOM 1258 C C . THR C 3 83 ? -3.176 8.414 178.624 1.00 21.15 83 THR A C 1
ATOM 1259 O O . THR C 3 83 ? -1.952 8.532 178.747 1.00 20.68 83 THR A O 1
ATOM 1263 N N . LEU C 3 84 ? -4.025 9.426 178.820 1.00 20.08 84 LEU A N 1
ATOM 1264 C CA . LEU C 3 84 ? -3.505 10.733 179.194 1.00 22.88 84 LEU A CA 1
ATOM 1265 C C . LEU C 3 84 ? -2.828 10.704 180.558 1.00 21.90 84 LEU A C 1
ATOM 1266 O O . LEU C 3 84 ? -1.938 11.517 180.821 1.00 23.63 84 LEU A O 1
ATOM 1271 N N . ASP C 3 85 ? -3.211 9.778 181.433 1.00 22.16 85 ASP A N 1
ATOM 1272 C CA . ASP C 3 85 ? -2.575 9.686 182.741 1.00 20.24 85 ASP A CA 1
ATOM 1273 C C . ASP C 3 85 ? -1.431 8.680 182.781 1.00 21.26 85 ASP A C 1
ATOM 1274 O O . ASP C 3 85 ? -0.964 8.337 183.874 1.00 25.77 85 ASP A O 1
ATOM 1279 N N . ALA C 3 86 ? -0.953 8.222 181.626 1.00 21.79 86 ALA A N 1
ATOM 1280 C CA . ALA C 3 86 ? 0.069 7.185 181.614 1.00 24.84 86 ALA A CA 1
ATOM 1281 C C . ALA C 3 86 ? 1.342 7.695 182.287 1.00 21.04 86 ALA A C 1
ATOM 1282 O O . ALA C 3 86 ? 1.755 8.832 182.048 1.00 22.33 86 ALA A O 1
ATOM 1284 N N . PRO C 3 87 ? 1.986 6.883 183.123 1.00 24.14 87 PRO A N 1
ATOM 1285 C CA . PRO C 3 87 ? 3.236 7.321 183.751 1.00 22.04 87 PRO A CA 1
ATOM 1286 C C . PRO C 3 87 ? 4.357 7.461 182.737 1.00 23.53 87 PRO A C 1
ATOM 1287 O O . PRO C 3 87 ? 4.383 6.794 181.701 1.00 25.20 87 PRO A O 1
ATOM 1291 N N . ARG C 3 88 ? 5.284 8.360 183.042 1.00 20.80 88 ARG A N 1
ATOM 1292 C CA . ARG C 3 88 ? 6.470 8.502 182.211 1.00 22.09 88 ARG A CA 1
ATOM 1293 C C . ARG C 3 88 ? 7.320 7.243 182.297 1.00 22.86 88 ARG A C 1
ATOM 1294 O O . ARG C 3 88 ? 7.455 6.636 183.363 1.00 23.49 88 ARG A O 1
ATOM 1296 N N . GLU C 3 89 ? 7.883 6.841 181.162 1.00 20.51 89 GLU A N 1
ATOM 1297 C CA . GLU C 3 89 ? 8.896 5.804 181.108 1.00 18.10 89 GLU A CA 1
ATOM 1298 C C . GLU C 3 89 ? 10.235 6.445 180.760 1.00 20.63 89 GLU A C 1
ATOM 1299 O O . GLU C 3 89 ? 10.293 7.529 180.169 1.00 20.34 89 GLU A O 1
ATOM 1305 N N . LYS C 3 90 ? 11.314 5.758 181.149 1.00 21.54 90 LYS A N 1
ATOM 1306 C CA . LYS C 3 90 ? 12.629 6.395 181.219 1.00 22.28 90 LYS A CA 1
ATOM 1307 C C . LYS C 3 90 ? 13.050 7.037 179.900 1.00 24.74 90 LYS A C 1
ATOM 1308 O O . LYS C 3 90 ? 13.592 8.149 179.888 1.00 26.93 90 LYS A O 1
ATOM 1314 N N . HIS C 3 91 ? 12.815 6.365 178.780 1.00 21.46 91 HIS A N 1
ATOM 1315 C CA . HIS C 3 91 ? 13.325 6.858 177.506 1.00 17.35 91 HIS A CA 1
ATOM 1316 C C . HIS C 3 91 ? 12.236 7.457 176.622 1.00 16.53 91 HIS A C 1
ATOM 1317 O O . HIS C 3 91 ? 12.437 7.608 175.414 1.00 16.13 91 HIS A O 1
ATOM 1324 N N . ASP C 3 92 ? 11.100 7.830 177.209 1.00 14.80 92 ASP A N 1
ATOM 1325 C CA . ASP C 3 92 ? 10.117 8.650 176.506 1.00 14.27 92 ASP A CA 1
ATOM 1326 C C . ASP C 3 92 ? 10.705 10.024 176.230 1.00 16.31 92 ASP A C 1
ATOM 1327 O O . ASP C 3 92 ? 11.256 10.656 177.138 1.00 16.85 92 ASP A O 1
ATOM 1332 N N . HIS C 3 93 ? 10.539 10.519 174.998 1.00 14.37 93 HIS A N 1
ATOM 1333 C CA . HIS C 3 93 ? 11.112 11.814 174.641 1.00 13.59 93 HIS A CA 1
ATOM 1334 C C . HIS C 3 93 ? 10.100 12.858 174.209 1.00 16.06 93 HIS A C 1
ATOM 1335 O O . HIS C 3 93 ? 10.316 14.048 174.445 1.00 17.00 93 HIS A O 1
ATOM 1342 N N . LEU C 3 94 ? 9.041 12.459 173.514 1.00 14.87 94 LEU A N 1
ATOM 1343 C CA . LEU C 3 94 ? 8.082 13.380 172.929 1.00 15.39 94 LEU A CA 1
ATOM 1344 C C . LEU C 3 94 ? 6.692 12.796 173.080 1.00 15.87 94 LEU A C 1
ATOM 1345 O O . LEU C 3 94 ? 6.523 11.576 173.068 1.00 18.14 94 LEU A O 1
ATOM 1350 N N . THR C 3 95 ? 5.693 13.670 173.210 1.00 15.57 95 THR A N 1
ATOM 1351 C CA . THR C 3 95 ? 4.314 13.206 173.151 1.00 17.14 95 THR A CA 1
ATOM 1352 C C . THR C 3 95 ? 3.433 14.204 172.418 1.00 17.16 95 THR A C 1
ATOM 1353 O O . THR C 3 95 ? 3.575 15.422 172.583 1.00 19.46 95 THR A O 1
ATOM 1357 N N . MET C 3 96 ? 2.530 13.676 171.593 1.00 17.37 96 MET A N 1
ATOM 1358 C CA . MET C 3 96 ? 1.400 14.431 171.062 1.00 16.07 96 MET A CA 1
ATOM 1359 C C . MET C 3 96 ? 0.180 14.025 171.867 1.00 18.78 96 MET A C 1
ATOM 1360 O O . MET C 3 96 ? -0.214 12.854 171.840 1.00 20.88 96 MET A O 1
ATOM 1365 N N . LYS C 3 97 ? -0.428 14.982 172.552 1.00 19.13 97 LYS A N 1
ATOM 1366 C CA . LYS C 3 97 ? -1.581 14.697 173.388 1.00 19.53 97 LYS A CA 1
ATOM 1367 C C . LYS C 3 97 ? -2.857 15.014 172.626 1.00 25.26 97 LYS A C 1
ATOM 1368 O O . LYS C 3 97 ? -3.001 16.107 172.068 1.00 23.68 97 LYS A O 1
ATOM 1374 N N . PHE C 3 98 ? -3.758 14.040 172.582 1.00 20.82 98 PHE A N 1
ATOM 1375 C CA . PHE C 3 98 ? -5.088 14.197 172.028 1.00 19.30 98 PHE A CA 1
ATOM 1376 C C . PHE C 3 98 ? -6.088 14.325 173.169 1.00 25.11 98 PHE A C 1
ATOM 1377 O O . PHE C 3 98 ? -5.727 14.335 174.346 1.00 22.91 98 PHE A O 1
ATOM 1385 N N . ALA C 3 99 ? -7.369 14.411 172.815 1.00 24.31 99 ALA A N 1
ATOM 1386 C CA . ALA C 3 99 ? -8.390 14.537 173.849 1.00 25.90 99 ALA A CA 1
ATOM 1387 C C . ALA C 3 99 ? -8.566 13.245 174.641 1.00 24.97 99 ALA A C 1
ATOM 1388 O O . ALA C 3 99 ? -8.919 13.297 175.823 1.00 27.96 99 ALA A O 1
ATOM 1390 N N . ASP C 3 100 ? -8.344 12.086 174.017 1.00 24.19 100 ASP A N 1
ATOM 1391 C CA . ASP C 3 100 ? -8.643 10.805 174.653 1.00 26.74 100 ASP A CA 1
ATOM 1392 C C . ASP C 3 100 ? -7.420 9.899 174.759 1.00 22.52 100 ASP A C 1
ATOM 1393 O O . ASP C 3 100 ? -7.566 8.701 175.012 1.00 26.22 100 ASP A O 1
ATOM 1398 N N . GLY C 3 101 ? -6.222 10.441 174.582 1.00 19.99 101 GLY A N 1
ATOM 1399 C CA . GLY C 3 101 ? -5.025 9.633 174.690 1.00 18.69 101 GLY A CA 1
ATOM 1400 C C . GLY C 3 101 ? -3.868 10.431 174.139 1.00 19.33 101 GLY A C 1
ATOM 1401 O O . GLY C 3 101 ? -4.023 11.592 173.762 1.00 21.74 101 GLY A O 1
ATOM 1402 N N . GLN C 3 102 ? -2.699 9.789 174.096 1.00 17.94 102 GLN A N 1
ATOM 1403 C CA . GLN C 3 102 ? -1.514 10.502 173.632 1.00 18.57 102 GLN A CA 1
ATOM 1404 C C . GLN C 3 102 ? -0.605 9.546 172.882 1.00 19.26 102 GLN A C 1
ATOM 1405 O O . GLN C 3 102 ? -0.550 8.354 173.186 1.00 18.26 102 GLN A O 1
ATOM 1411 N N . LEU C 3 103 ? 0.126 10.091 171.908 1.00 15.98 103 LEU A N 1
ATOM 1412 C CA . LEU C 3 103 ? 1.095 9.326 171.132 1.00 15.25 103 LEU A CA 1
ATOM 1413 C C . LEU C 3 103 ? 2.486 9.663 171.652 1.00 15.03 103 LEU A C 1
ATOM 1414 O O . LEU C 3 103 ? 2.952 10.794 171.491 1.00 16.51 103 LEU A O 1
ATOM 1419 N N . ILE C 3 104 ? 3.147 8.689 172.280 1.00 14.66 104 ILE A N 1
ATOM 1420 C CA . ILE C 3 104 ? 4.444 8.899 172.917 1.00 14.53 104 ILE A CA 1
ATOM 1421 C C . ILE C 3 104 ? 5.525 8.263 172.059 1.00 15.87 104 ILE A C 1
ATOM 1422 O O . ILE C 3 104 ? 5.385 7.114 171.622 1.00 16.01 104 ILE A O 1
ATOM 1427 N N . TYR C 3 105 ? 6.598 9.009 171.815 1.00 13.46 105 TYR A N 1
ATOM 1428 C CA . TYR C 3 105 ? 7.783 8.487 171.147 1.00 12.42 105 TYR A CA 1
ATOM 1429 C C . TYR C 3 105 ? 8.884 8.255 172.161 1.00 15.58 105 TYR A C 1
ATOM 1430 O O . TYR C 3 105 ? 9.247 9.172 172.902 1.00 16.40 105 TYR A O 1
ATOM 1439 N N . ALA C 3 106 ? 9.430 7.046 172.163 1.00 14.36 106 ALA A N 1
ATOM 1440 C CA . ALA C 3 106 ? 10.537 6.678 173.033 1.00 14.72 106 ALA A CA 1
ATOM 1441 C C . ALA C 3 106 ? 11.691 6.176 172.178 1.00 15.11 106 ALA A C 1
ATOM 1442 O O . ALA C 3 106 ? 11.483 5.625 171.096 1.00 15.46 106 ALA A O 1
ATOM 1444 N N . ASP C 3 107 ? 12.922 6.333 172.677 1.00 14.76 107 ASP A N 1
ATOM 1445 C CA . ASP C 3 107 ? 14.083 5.929 171.881 1.00 14.01 107 ASP A CA 1
ATOM 1446 C C . ASP C 3 107 ? 15.281 5.846 172.825 1.00 13.57 107 ASP A C 1
ATOM 1447 O O . ASP C 3 107 ? 15.878 6.875 173.153 1.00 15.94 107 ASP A O 1
ATOM 1452 N N . VAL C 3 108 ? 15.630 4.619 173.229 1.00 15.79 108 VAL A N 1
ATOM 1453 C CA . VAL C 3 108 ? 16.699 4.444 174.214 1.00 17.30 108 VAL A CA 1
ATOM 1454 C C . VAL C 3 108 ? 17.966 5.159 173.762 1.00 15.98 108 VAL A C 1
ATOM 1455 O O . VAL C 3 108 ? 18.615 5.867 174.547 1.00 17.02 108 VAL A O 1
ATOM 1459 N N . ARG C 3 109 ? 18.337 4.999 172.491 1.00 15.35 109 ARG A N 1
ATOM 1460 C CA . ARG C 3 109 ? 19.623 5.497 172.016 1.00 14.93 109 ARG A CA 1
ATOM 1461 C C . ARG C 3 109 ? 19.572 6.951 171.544 1.00 15.86 109 ARG A C 1
ATOM 1462 O O . ARG C 3 109 ? 20.623 7.519 171.227 1.00 16.16 109 ARG A O 1
ATOM 1470 N N . LYS C 3 110 ? 18.392 7.568 171.523 1.00 14.79 110 LYS A N 1
ATOM 1471 C CA . LYS C 3 110 ? 18.218 8.964 171.114 1.00 13.95 110 LYS A CA 1
ATOM 1472 C C . LYS C 3 110 ? 18.671 9.202 169.678 1.00 14.48 110 LYS A C 1
ATOM 1473 O O . LYS C 3 110 ? 19.084 10.313 169.332 1.00 16.67 110 LYS A O 1
ATOM 1479 N N . PHE C 3 111 ? 18.580 8.176 168.821 1.00 14.03 111 PHE A N 1
ATOM 1480 C CA . PHE C 3 111 ? 18.991 8.351 167.428 1.00 14.06 111 PHE A CA 1
ATOM 1481 C C . PHE C 3 111 ? 17.868 8.878 166.554 1.00 12.18 111 PHE A C 1
ATOM 1482 O O . PHE C 3 111 ? 18.140 9.572 165.558 1.00 14.07 111 PHE A O 1
ATOM 1490 N N . GLY C 3 112 ? 16.623 8.559 166.901 1.00 12.37 112 GLY A N 1
ATOM 1491 C CA . GLY C 3 112 ? 15.501 8.937 166.062 1.00 12.94 112 GLY A CA 1
ATOM 1492 C C . GLY C 3 112 ? 15.354 10.441 165.944 1.00 13.34 112 GLY A C 1
ATOM 1493 O O . GLY C 3 112 ? 15.774 11.206 166.815 1.00 14.73 112 GLY A O 1
ATOM 1494 N N . THR C 3 113 ? 14.718 10.861 164.850 1.00 12.17 113 THR A N 1
ATOM 1495 C CA . THR C 3 113 ? 14.640 12.272 164.477 1.00 14.13 113 THR A CA 1
ATOM 1496 C C . THR C 3 113 ? 13.227 12.646 164.068 1.00 14.42 113 THR A C 1
ATOM 1497 O O . THR C 3 113 ? 12.501 11.841 163.482 1.00 13.96 113 THR A O 1
ATOM 1501 N N . TRP C 3 114 ? 12.861 13.894 164.349 1.00 13.08 114 TRP A N 1
ATOM 1502 C CA . TRP C 3 114 ? 11.654 14.517 163.824 1.00 12.47 114 TRP A CA 1
ATOM 1503 C C . TRP C 3 114 ? 12.043 15.755 163.031 1.00 13.30 114 TRP A C 1
ATOM 1504 O O . TRP C 3 114 ? 12.866 16.557 163.493 1.00 14.44 114 TRP A O 1
ATOM 1515 N N . GLU C 3 115 ? 11.421 15.933 161.862 1.00 13.00 115 GLU A N 1
ATOM 1516 C CA . GLU C 3 115 ? 11.624 17.138 161.061 1.00 14.38 115 GLU A CA 1
ATOM 1517 C C . GLU C 3 115 ? 10.288 17.618 160.521 1.00 14.27 115 GLU A C 1
ATOM 1518 O O . GLU C 3 115 ? 9.562 16.847 159.892 1.00 15.52 115 GLU A O 1
ATOM 1524 N N . LEU C 3 116 ? 9.961 18.886 160.771 1.00 14.54 116 LEU A N 1
ATOM 1525 C CA . LEU C 3 116 ? 8.718 19.474 160.296 1.00 14.23 116 LEU A CA 1
ATOM 1526 C C . LEU C 3 116 ? 8.980 20.200 158.989 1.00 17.73 116 LEU A C 1
ATOM 1527 O O . LEU C 3 116 ? 9.756 21.165 158.952 1.00 21.28 116 LEU A O 1
ATOM 1532 N N . ILE C 3 117 ? 8.352 19.740 157.913 1.00 15.91 117 ILE A N 1
ATOM 1533 C CA . ILE C 3 117 ? 8.490 20.424 156.636 1.00 18.54 117 ILE A CA 1
ATOM 1534 C C . ILE C 3 117 ? 7.107 20.580 156.018 1.00 22.38 117 ILE A C 1
ATOM 1535 O O . ILE C 3 117 ? 6.114 20.071 156.532 1.00 25.57 117 ILE A O 1
ATOM 1540 N N . SER C 3 118 ? 7.045 21.347 154.934 1.00 21.16 118 SER A N 1
ATOM 1541 C CA . SER C 3 118 ? 5.773 21.597 154.278 1.00 20.23 118 SER A CA 1
ATOM 1542 C C . SER C 3 118 ? 5.492 20.525 153.234 1.00 19.65 118 SER A C 1
ATOM 1543 O O . SER C 3 118 ? 6.391 19.815 152.781 1.00 19.69 118 SER A O 1
ATOM 1546 N N . THR C 3 119 ? 4.219 20.444 152.824 1.00 19.59 119 THR A N 1
ATOM 1547 C CA . THR C 3 119 ? 3.814 19.425 151.868 1.00 19.37 119 THR A CA 1
ATOM 1548 C C . THR C 3 119 ? 4.673 19.464 150.613 1.00 17.26 119 THR A C 1
ATOM 1549 O O . THR C 3 119 ? 5.143 18.424 150.139 1.00 18.76 119 THR A O 1
ATOM 1553 N N . ASP C 3 120 ? 4.891 20.658 150.055 1.00 18.63 120 ASP A N 1
ATOM 1554 C CA . ASP C 3 120 ? 5.632 20.707 148.799 1.00 22.16 120 ASP A CA 1
ATOM 1555 C C . ASP C 3 120 ? 7.135 20.502 148.973 1.00 23.03 120 ASP A C 1
ATOM 1556 O O . ASP C 3 120 ? 7.856 20.456 147.971 1.00 24.75 120 ASP A O 1
ATOM 1561 N N . GLN C 3 121 ? 7.616 20.318 150.205 1.00 18.45 121 GLN A N 1
ATOM 1562 C CA . GLN C 3 121 ? 9.023 20.038 150.457 1.00 18.15 121 GLN A CA 1
ATOM 1563 C C . GLN C 3 121 ? 9.322 18.553 150.622 1.00 17.16 121 GLN A C 1
ATOM 1564 O O . GLN C 3 121 ? 10.498 18.181 150.689 1.00 16.92 121 GLN A O 1
ATOM 1570 N N . VAL C 3 122 ? 8.295 17.701 150.680 1.00 17.20 122 VAL A N 1
ATOM 1571 C CA . VAL C 3 122 ? 8.507 16.278 150.963 1.00 15.03 122 VAL A CA 1
ATOM 1572 C C . VAL C 3 122 ? 9.250 15.597 149.821 1.00 15.23 122 VAL A C 1
ATOM 1573 O O . VAL C 3 122 ? 10.247 14.902 150.038 1.00 15.86 122 VAL A O 1
ATOM 1577 N N . LEU C 3 123 ? 8.776 15.758 148.587 1.00 16.96 123 LEU A N 1
ATOM 1578 C CA . LEU C 3 123 ? 9.499 15.111 147.498 1.00 16.51 123 LEU A CA 1
ATOM 1579 C C . LEU C 3 123 ? 10.930 15.627 147.380 1.00 15.78 123 LEU A C 1
ATOM 1580 O O . LEU C 3 123 ? 11.844 14.790 147.275 1.00 17.41 123 LEU A O 1
ATOM 1585 N N . PRO C 3 124 ? 11.210 16.936 147.449 1.00 17.23 124 PRO A N 1
ATOM 1586 C CA . PRO C 3 124 ? 12.623 17.364 147.451 1.00 16.36 124 PRO A CA 1
ATOM 1587 C C . PRO C 3 124 ? 13.421 16.803 148.621 1.00 16.55 124 PRO A C 1
ATOM 1588 O O . PRO C 3 124 ? 14.605 16.476 148.461 1.00 17.87 124 PRO A O 1
ATOM 1592 N N . TYR C 3 125 ? 12.796 16.683 149.794 1.00 15.06 125 TYR A N 1
ATOM 1593 C CA . TYR C 3 125 ? 13.480 16.115 150.955 1.00 14.14 125 TYR A CA 1
ATOM 1594 C C . TYR C 3 125 ? 14.020 14.724 150.641 1.00 14.53 125 TYR A C 1
ATOM 1595 O O . TYR C 3 125 ? 15.190 14.421 150.898 1.00 15.90 125 TYR A O 1
ATOM 1604 N N . PHE C 3 126 ? 13.189 13.867 150.060 1.00 13.91 126 PHE A N 1
ATOM 1605 C CA . PHE C 3 126 ? 13.665 12.515 149.807 1.00 14.90 126 PHE A CA 1
ATOM 1606 C C . PHE C 3 126 ? 14.578 12.425 148.592 1.00 15.73 126 PHE A C 1
ATOM 1607 O O . PHE C 3 126 ? 15.446 11.545 148.555 1.00 16.31 126 PHE A O 1
ATOM 1615 N N . LEU C 3 127 ? 14.420 13.319 147.609 1.00 15.59 127 LEU A N 1
ATOM 1616 C CA . LEU C 3 127 ? 15.411 13.388 146.536 1.00 16.22 127 LEU A CA 1
ATOM 1617 C C . LEU C 3 127 ? 16.780 13.738 147.100 1.00 18.05 127 LEU A C 1
ATOM 1618 O O . LEU C 3 127 ? 17.795 13.166 146.688 1.00 18.71 127 LEU A O 1
ATOM 1623 N N . LYS C 3 128 ? 16.824 14.666 148.064 1.00 18.19 128 LYS A N 1
ATOM 1624 C CA . LYS C 3 128 ? 18.101 15.039 148.663 1.00 17.82 128 LYS A CA 1
ATOM 1625 C C . LYS C 3 128 ? 18.705 13.877 149.444 1.00 17.76 128 LYS A C 1
ATOM 1626 O O . LYS C 3 128 ? 19.931 13.717 149.458 1.00 22.18 128 LYS A O 1
ATOM 1632 N N . LYS C 3 129 ? 17.863 13.040 150.064 1.00 16.31 129 LYS A N 1
ATOM 1633 C CA . LYS C 3 129 ? 18.348 11.850 150.757 1.00 18.21 129 LYS A CA 1
ATOM 1634 C C . LYS C 3 129 ? 18.810 10.767 149.794 1.00 16.35 129 LYS A C 1
ATOM 1635 O O . LYS C 3 129 ? 19.454 9.809 150.239 1.00 19.10 129 LYS A O 1
ATOM 1641 N N . LYS C 3 130 ? 18.466 10.885 148.511 1.00 16.89 130 LYS A N 1
ATOM 1642 C CA . LYS C 3 130 ? 18.843 9.919 147.474 1.00 18.17 130 LYS A CA 1
ATOM 1643 C C . LYS C 3 130 ? 18.216 8.549 147.716 1.00 18.22 130 LYS A C 1
ATOM 1644 O O . LYS C 3 130 ? 18.754 7.526 147.275 1.00 18.79 130 LYS A O 1
ATOM 1648 N N . ILE C 3 131 ? 17.059 8.531 148.386 1.00 16.96 131 ILE A N 1
ATOM 1649 C CA . ILE C 3 131 ? 16.345 7.279 148.629 1.00 16.95 131 ILE A CA 1
ATOM 1650 C C . ILE C 3 131 ? 15.966 6.646 147.299 1.00 15.46 131 ILE A C 1
ATOM 1651 O O . ILE C 3 131 ? 15.431 7.318 146.405 1.00 17.99 131 ILE A O 1
ATOM 1656 N N . GLY C 3 132 ? 16.240 5.344 147.168 1.00 15.17 132 GLY A N 1
ATOM 1657 C CA . GLY C 3 132 ? 15.850 4.579 146.001 1.00 15.89 132 GLY A CA 1
ATOM 1658 C C . GLY C 3 132 ? 14.386 4.184 146.006 1.00 15.85 132 GLY A C 1
ATOM 1659 O O . GLY C 3 132 ? 13.597 4.621 146.850 1.00 15.44 132 GLY A O 1
ATOM 1660 N N . PRO C 3 133 ? 13.995 3.343 145.049 1.00 14.27 133 PRO A N 1
ATOM 1661 C CA . PRO C 3 133 ? 12.573 3.034 144.867 1.00 16.19 133 PRO A CA 1
ATOM 1662 C C . PRO C 3 133 ? 12.011 2.203 146.003 1.00 14.19 133 PRO A C 1
ATOM 1663 O O . PRO C 3 133 ? 12.718 1.424 146.644 1.00 14.88 133 PRO A O 1
ATOM 1667 N N . GLU C 3 134 ? 10.707 2.364 146.227 1.00 14.37 134 GLU A N 1
ATOM 1668 C CA . GLU C 3 134 ? 10.000 1.446 147.108 1.00 12.76 134 GLU A CA 1
ATOM 1669 C C . GLU C 3 134 ? 10.112 0.017 146.576 1.00 14.56 134 GLU A C 1
ATOM 1670 O O . GLU C 3 134 ? 10.195 -0.201 145.358 1.00 15.34 134 GLU A O 1
ATOM 1676 N N . PRO C 3 135 ? 10.128 -0.974 147.465 1.00 13.56 135 PRO A N 1
ATOM 1677 C CA . PRO C 3 135 ? 10.326 -2.385 147.062 1.00 13.80 135 PRO A CA 1
ATOM 1678 C C . PRO C 3 135 ? 9.021 -3.030 146.606 1.00 15.30 135 PRO A C 1
ATOM 1679 O O . PRO C 3 135 ? 8.475 -3.939 147.246 1.00 18.63 135 PRO A O 1
ATOM 1683 N N . THR C 3 136 ? 8.500 -2.532 145.489 1.00 14.88 136 THR A N 1
ATOM 1684 C CA . THR C 3 136 ? 7.279 -3.054 144.891 1.00 18.79 136 THR A CA 1
ATOM 1685 C C . THR C 3 136 ? 7.563 -3.394 143.440 1.00 20.80 136 THR A C 1
ATOM 1686 O O . THR C 3 136 ? 8.474 -2.838 142.828 1.00 17.48 136 THR A O 1
ATOM 1690 N N . TYR C 3 137 ? 6.761 -4.301 142.873 1.00 19.42 137 TYR A N 1
ATOM 1691 C CA . TYR C 3 137 ? 6.956 -4.588 141.456 1.00 21.01 137 TYR A CA 1
ATOM 1692 C C . TYR C 3 137 ? 6.765 -3.336 140.609 1.00 19.77 137 TYR A C 1
ATOM 1693 O O . TYR C 3 137 ? 7.476 -3.143 139.616 1.00 20.64 137 TYR A O 1
ATOM 1702 N N . GLU C 3 138 ? 5.855 -2.446 141.017 1.00 19.54 138 GLU A N 1
ATOM 1703 C CA A GLU C 3 138 ? 5.559 -1.262 140.219 0.50 25.42 138 GLU A CA 1
ATOM 1704 C CA B GLU C 3 138 ? 5.564 -1.265 140.211 0.50 20.42 138 GLU A CA 1
ATOM 1705 C C . GLU C 3 138 ? 6.723 -0.276 140.219 1.00 17.58 138 GLU A C 1
ATOM 1706 O O . GLU C 3 138 ? 7.038 0.322 139.186 1.00 21.95 1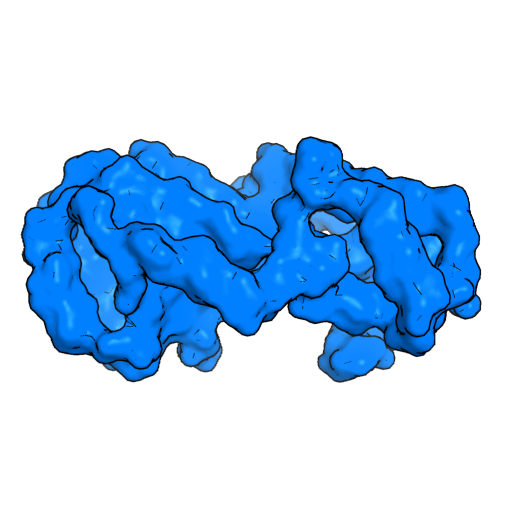38 GLU A O 1
ATOM 1717 N N . ASP C 3 139 ? 7.379 -0.085 141.368 1.00 17.98 139 ASP A N 1
ATOM 1718 C CA . ASP C 3 139 ? 8.379 0.974 141.459 1.00 17.68 139 ASP A CA 1
ATOM 1719 C C . ASP C 3 139 ? 9.817 0.482 141.352 1.00 16.32 139 ASP A C 1
ATOM 1720 O O . ASP C 3 139 ? 10.695 1.252 140.941 1.00 18.95 139 ASP A O 1
ATOM 1725 N N . PHE C 3 140 ? 10.083 -0.771 141.703 1.00 16.15 140 PHE A N 1
ATOM 1726 C CA . PHE C 3 140 ? 11.456 -1.276 141.768 1.00 15.04 140 PHE A CA 1
ATOM 1727 C C . PHE C 3 140 ? 11.770 -1.893 140.414 1.00 16.33 140 PHE A C 1
ATOM 1728 O O . PHE C 3 140 ? 11.490 -3.059 140.172 1.00 17.18 140 PHE A O 1
ATOM 1736 N N . ASP C 3 141 ? 12.347 -1.086 139.522 1.00 15.21 141 ASP A N 1
ATOM 1737 C CA . ASP C 3 141 ? 12.635 -1.507 138.159 1.00 17.06 141 ASP A CA 1
ATOM 1738 C C . ASP C 3 141 ? 13.897 -2.357 138.138 1.00 15.35 141 ASP A C 1
ATOM 1739 O O . ASP C 3 141 ? 14.983 -1.870 138.470 1.00 17.47 141 ASP A O 1
ATOM 1744 N N . GLU C 3 142 ? 13.753 -3.624 137.744 1.00 15.55 142 GLU A N 1
ATOM 1745 C CA . GLU C 3 142 ? 14.904 -4.515 137.692 1.00 14.81 142 GLU A CA 1
ATOM 1746 C C . GLU C 3 142 ? 15.954 -4.037 136.696 1.00 19.13 142 GLU A C 1
ATOM 1747 O O . GLU C 3 142 ? 17.147 -4.280 136.893 1.00 16.59 142 GLU A O 1
ATOM 1753 N N . LYS C 3 143 ? 15.536 -3.371 135.620 1.00 16.99 143 LYS A N 1
ATOM 1754 C CA . LYS C 3 143 ? 16.498 -2.989 134.591 1.00 17.25 143 LYS A CA 1
ATOM 1755 C C . LYS C 3 143 ? 17.506 -1.975 135.122 1.00 18.15 143 LYS A C 1
ATOM 1756 O O . LYS C 3 143 ? 18.720 -2.146 134.946 1.00 20.23 143 LYS A O 1
ATOM 1762 N N . LEU C 3 144 ? 17.033 -0.915 135.781 1.00 15.56 144 LEU A N 1
ATOM 1763 C CA . LEU C 3 144 ? 17.963 0.046 136.368 1.00 16.24 144 LEU A CA 1
ATOM 1764 C C . LEU C 3 144 ? 18.776 -0.585 137.494 1.00 18.85 144 LEU A C 1
ATOM 1765 O O . LEU C 3 144 ? 19.977 -0.322 137.628 1.00 18.42 144 LEU A O 1
ATOM 1770 N N . PHE C 3 145 ? 18.123 -1.396 138.330 1.00 14.92 145 PHE A N 1
ATOM 1771 C CA . PHE C 3 145 ? 18.823 -2.154 139.370 1.00 16.27 145 PHE A CA 1
ATOM 1772 C C . PHE C 3 145 ? 20.002 -2.912 138.777 1.00 17.09 145 PHE A C 1
ATOM 1773 O O . PHE C 3 145 ? 21.138 -2.798 139.253 1.00 16.44 145 PHE A O 1
ATOM 1781 N N . ARG C 3 146 ? 19.747 -3.662 137.703 1.00 15.15 146 ARG A N 1
ATOM 1782 C CA . ARG C 3 146 ? 20.801 -4.445 137.060 1.00 15.71 146 ARG A CA 1
ATOM 1783 C C . ARG C 3 146 ? 21.930 -3.549 136.562 1.00 17.47 146 ARG A C 1
ATOM 1784 O O . ARG C 3 146 ? 23.116 -3.872 136.731 1.00 18.51 146 ARG A O 1
ATOM 1792 N N . GLU C 3 147 ? 21.581 -2.418 135.949 1.00 17.20 147 GLU A N 1
ATOM 1793 C CA A GLU C 3 147 ? 22.610 -1.529 135.429 0.50 17.56 147 GLU A CA 1
ATOM 1794 C CA B GLU C 3 147 ? 22.601 -1.508 135.432 0.50 25.59 147 GLU A CA 1
ATOM 1795 C C . GLU C 3 147 ? 23.477 -0.973 136.553 1.00 21.57 147 GLU A C 1
ATOM 1796 O O . GLU C 3 147 ? 24.704 -0.884 136.408 1.00 21.00 147 GLU A O 1
ATOM 1807 N N . LYS C 3 148 ? 22.865 -0.606 137.677 1.00 18.32 148 LYS A N 1
ATOM 1808 C CA . LYS C 3 148 ? 23.650 -0.077 138.785 1.00 19.54 148 LYS A CA 1
ATOM 1809 C C . LYS C 3 148 ? 24.573 -1.142 139.364 1.00 20.04 148 LYS A C 1
ATOM 1810 O O . LYS C 3 148 ? 25.719 -0.848 139.723 1.00 21.22 148 LYS A O 1
ATOM 1816 N N . LEU C 3 149 ? 24.097 -2.386 139.455 1.00 16.93 149 LEU A N 1
ATOM 1817 C CA . LEU C 3 149 ? 24.940 -3.449 139.992 1.00 17.46 149 LEU A CA 1
ATOM 1818 C C . LEU C 3 149 ? 26.095 -3.758 139.048 1.00 18.41 149 LEU A C 1
ATOM 1819 O O . LEU C 3 149 ? 27.209 -4.065 139.496 1.00 18.82 149 LEU A O 1
ATOM 1824 N N . ARG C 3 150 ? 25.844 -3.673 137.739 1.00 18.68 150 ARG A N 1
ATOM 1825 C CA . ARG C 3 150 ? 26.875 -3.966 136.748 1.00 21.49 150 ARG A CA 1
ATOM 1826 C C . ARG C 3 150 ? 28.043 -2.995 136.859 1.00 20.90 150 ARG A C 1
ATOM 1827 O O . ARG C 3 150 ? 29.197 -3.370 136.616 1.00 30.47 150 ARG A O 1
ATOM 1830 N N . LYS C 3 151 ? 27.758 -1.740 137.199 1.00 24.34 151 LYS A N 1
ATOM 1831 C CA . LYS C 3 151 ? 28.744 -0.669 137.190 1.00 39.69 151 LYS A CA 1
ATOM 1832 C C . LYS C 3 151 ? 29.610 -0.635 138.437 1.00 45.90 151 LYS A C 1
ATOM 1833 O O . LYS C 3 151 ? 30.628 0.061 138.445 1.00 37.36 151 LYS A O 1
ATOM 1839 N N . SER C 3 152 ? 29.231 -1.336 139.494 1.00 29.26 152 SER A N 1
ATOM 1840 C CA . SER C 3 152 ? 29.835 -1.123 140.797 1.00 26.83 152 SER A CA 1
ATOM 1841 C C . SER C 3 152 ? 30.754 -2.273 141.175 1.00 25.32 152 SER A C 1
ATOM 1842 O O . SER C 3 152 ? 30.523 -3.426 140.803 1.00 26.55 152 SER A O 1
ATOM 1845 N N . THR C 3 153 ? 31.801 -1.950 141.936 1.00 29.51 153 THR A N 1
ATOM 1846 C CA . THR C 3 153 ? 32.593 -2.962 142.618 1.00 28.39 153 THR A CA 1
ATOM 1847 C C . THR C 3 153 ? 32.265 -3.036 144.099 1.00 29.14 153 THR A C 1
ATOM 1848 O O . THR C 3 153 ? 32.970 -3.724 144.847 1.00 29.09 153 THR A O 1
ATOM 1852 N N . LYS C 3 154 ? 31.220 -2.337 144.543 1.00 24.35 154 LYS A N 1
ATOM 1853 C CA . LYS C 3 154 ? 30.814 -2.453 145.933 1.00 17.73 154 LYS A CA 1
ATOM 1854 C C . LYS C 3 154 ? 30.362 -3.878 146.234 1.00 20.88 154 LYS A C 1
ATOM 1855 O O . LYS C 3 154 ? 29.929 -4.624 145.347 1.00 21.65 154 LYS A O 1
ATOM 1861 N N . LYS C 3 155 ? 30.464 -4.247 147.506 1.00 21.29 155 LYS A N 1
ATOM 1862 C CA . LYS C 3 155 ? 29.919 -5.509 147.975 1.00 18.97 155 LYS A CA 1
ATOM 1863 C C . LYS C 3 155 ? 28.401 -5.397 148.088 1.00 20.07 155 LYS A C 1
ATOM 1864 O O . LYS C 3 155 ? 27.866 -4.348 148.451 1.00 18.58 155 LYS A O 1
ATOM 1870 N N . ILE C 3 156 ? 27.706 -6.498 147.791 1.00 16.39 156 ILE A N 1
ATOM 1871 C CA . ILE C 3 156 ? 26.255 -6.404 147.617 1.00 14.47 156 ILE A CA 1
ATOM 1872 C C . ILE C 3 156 ? 25.552 -6.048 148.928 1.00 14.89 156 ILE A C 1
ATOM 1873 O O . ILE C 3 156 ? 24.593 -5.270 148.924 1.00 15.97 156 ILE A O 1
ATOM 1878 N N . LYS C 3 157 ? 25.989 -6.601 150.071 1.00 14.76 157 LYS A N 1
ATOM 1879 C CA . LYS C 3 157 ? 25.267 -6.271 151.300 1.00 13.85 157 LYS A CA 1
ATOM 1880 C C . LYS C 3 157 ? 25.400 -4.791 151.643 1.00 15.54 157 LYS A C 1
ATOM 1881 O O . LYS C 3 157 ? 24.363 -4.129 151.833 1.00 14.60 157 LYS A O 1
ATOM 1887 N N . PRO C 3 158 ? 26.604 -4.205 151.718 1.00 15.74 158 PRO A N 1
ATOM 1888 C CA . PRO C 3 158 ? 26.670 -2.761 151.997 1.00 17.16 158 PRO A CA 1
ATOM 1889 C C . PRO C 3 158 ? 25.950 -1.923 150.956 1.00 16.12 158 PRO A C 1
ATOM 1890 O O . PRO C 3 158 ? 25.318 -0.927 151.313 1.00 16.57 158 PRO A O 1
ATOM 1894 N N . TYR C 3 159 ? 26.040 -2.286 149.677 1.00 15.50 159 TYR A N 1
ATOM 1895 C CA . TYR C 3 159 ? 25.350 -1.497 148.661 1.00 15.15 159 TYR A CA 1
ATOM 1896 C C . TYR C 3 159 ? 23.843 -1.519 148.894 1.00 16.55 159 TYR A C 1
ATOM 1897 O O . TYR C 3 159 ? 23.191 -0.472 148.853 1.00 14.95 159 TYR A O 1
ATOM 1906 N N . LEU C 3 160 ? 23.280 -2.695 149.193 1.00 14.42 160 LEU A N 1
ATOM 1907 C CA . LEU C 3 160 ? 21.843 -2.772 149.468 1.00 14.71 160 LEU A CA 1
ATOM 1908 C C . LEU C 3 160 ? 21.460 -1.939 150.688 1.00 15.77 160 LEU A C 1
ATOM 1909 O O . LEU C 3 160 ? 20.388 -1.317 150.710 1.00 15.11 160 LEU A O 1
ATOM 1914 N N . LEU C 3 161 ? 22.329 -1.899 151.705 1.00 14.31 161 LEU A N 1
ATOM 1915 C CA . LEU C 3 161 ? 22.026 -1.153 152.922 1.00 14.63 161 LEU A CA 1
ATOM 1916 C C . LEU C 3 161 ? 22.027 0.356 152.696 1.00 15.16 161 LEU A C 1
ATOM 1917 O O . LEU C 3 161 ? 21.495 1.094 153.535 1.00 16.56 161 LEU A O 1
ATOM 1922 N N . GLU C 3 162 ? 22.598 0.824 151.583 1.00 15.40 162 GLU A N 1
ATOM 1923 C CA . GLU C 3 162 ? 22.674 2.260 151.308 1.00 16.50 162 GLU A CA 1
ATOM 1924 C C . GLU C 3 162 ? 21.315 2.929 151.141 1.00 18.43 162 GLU A C 1
ATOM 1925 O O . GLU C 3 162 ? 21.236 4.164 151.260 1.00 20.97 162 GLU A O 1
ATOM 1931 N N . GLN C 3 163 ? 20.266 2.166 150.833 1.00 14.21 163 GLN A N 1
ATOM 1932 C CA . GLN C 3 163 ? 18.911 2.622 150.509 1.00 15.69 163 GLN A CA 1
ATOM 1933 C C . GLN C 3 163 ? 18.801 3.211 149.103 1.00 18.19 163 GLN A C 1
ATOM 1934 O O . GLN C 3 163 ? 17.719 3.659 148.744 1.00 18.65 163 GLN A O 1
ATOM 1940 N N . THR C 3 164 ? 19.865 3.212 148.302 1.00 16.09 164 THR A N 1
ATOM 1941 C CA . THR C 3 164 ? 19.850 3.877 147.004 1.00 15.02 164 THR A CA 1
ATOM 1942 C C . THR C 3 164 ? 19.407 2.967 145.864 1.00 13.99 164 THR A C 1
ATOM 1943 O O . THR C 3 164 ? 18.782 3.449 144.909 1.00 16.94 164 THR A O 1
ATOM 1947 N N . LEU C 3 165 ? 19.724 1.666 145.936 1.00 15.00 165 LEU A N 1
ATOM 1948 C CA . LEU C 3 165 ? 19.255 0.717 144.920 1.00 14.42 165 LEU A CA 1
ATOM 1949 C C . LEU C 3 165 ? 17.774 0.430 145.079 1.00 14.54 165 LEU A C 1
ATOM 1950 O O . LEU C 3 165 ? 17.074 0.180 144.090 1.00 15.21 165 LEU A O 1
ATOM 1955 N N . VAL C 3 166 ? 17.302 0.461 146.320 1.00 15.38 166 VAL A N 1
ATOM 1956 C CA . VAL C 3 166 ? 15.941 0.127 146.719 1.00 13.60 166 VAL A CA 1
ATOM 1957 C C . VAL C 3 166 ? 15.860 0.537 148.178 1.00 14.17 166 VAL A C 1
ATOM 1958 O O . VAL C 3 166 ? 16.851 0.439 148.912 1.00 15.82 166 VAL A O 1
ATOM 1962 N N . ALA C 3 167 ? 14.709 1.036 148.599 1.00 13.48 167 ALA A N 1
ATOM 1963 C CA . ALA C 3 167 ? 14.554 1.522 149.960 1.00 15.19 167 ALA A CA 1
ATOM 1964 C C . ALA C 3 167 ? 13.994 0.431 150.860 1.00 13.91 167 ALA A C 1
ATOM 1965 O O . ALA C 3 167 ? 13.123 -0.346 150.456 1.00 16.68 167 ALA A O 1
ATOM 1967 N N . GLY C 3 168 ? 14.494 0.376 152.089 1.00 14.40 168 GLY A N 1
ATOM 1968 C CA . GLY C 3 168 ? 13.785 -0.323 153.144 1.00 12.30 168 GLY A CA 1
ATOM 1969 C C . GLY C 3 168 ? 14.517 -1.477 153.790 1.00 14.03 168 GLY A C 1
ATOM 1970 O O . GLY C 3 168 ? 14.078 -1.936 154.854 1.00 13.50 168 GLY A O 1
ATOM 1971 N N . LEU C 3 169 ? 15.598 -1.987 153.202 1.00 14.06 169 LEU A N 1
ATOM 1972 C CA . LEU C 3 169 ? 16.331 -3.087 153.812 1.00 13.03 169 LEU A CA 1
ATOM 1973 C C . LEU C 3 169 ? 17.248 -2.577 154.904 1.00 11.85 169 LEU A C 1
ATOM 1974 O O . LEU C 3 169 ? 17.963 -1.591 154.717 1.00 14.96 169 LEU A O 1
ATOM 1979 N N . GLY C 3 170 ? 17.242 -3.282 156.028 1.00 13.12 170 GLY A N 1
ATOM 1980 C CA . GLY C 3 170 ? 18.236 -3.074 157.061 1.00 12.89 170 GLY A CA 1
ATOM 1981 C C . GLY C 3 170 ? 18.937 -4.380 157.340 1.00 16.96 170 GLY A C 1
ATOM 1982 O O . GLY C 3 170 ? 18.904 -5.294 156.509 1.00 15.32 170 GLY A O 1
ATOM 1983 N N . ASN C 3 171 ? 19.580 -4.497 158.501 1.00 15.11 171 ASN A N 1
ATOM 1984 C CA . ASN C 3 171 ? 20.462 -5.644 158.686 1.00 15.97 171 ASN A CA 1
ATOM 1985 C C . ASN C 3 171 ? 19.699 -6.960 158.668 1.00 18.01 171 ASN A C 1
ATOM 1986 O O . ASN C 3 171 ? 20.224 -7.963 158.174 1.00 17.02 171 ASN A O 1
ATOM 1991 N N . ILE C 3 172 ? 18.479 -6.997 159.218 1.00 14.17 172 ILE A N 1
ATOM 1992 C CA . ILE C 3 172 ? 17.742 -8.264 159.248 1.00 13.21 172 ILE A CA 1
ATOM 1993 C C . ILE C 3 172 ? 17.354 -8.682 157.838 1.00 15.65 172 ILE A C 1
ATOM 1994 O O . ILE C 3 172 ? 17.681 -9.785 157.382 1.00 16.19 172 ILE A O 1
ATOM 1999 N N . TYR C 3 173 ? 16.644 -7.816 157.126 1.00 13.74 173 TYR A N 1
ATOM 2000 C CA . TYR C 3 173 ? 16.100 -8.273 155.856 1.00 14.44 173 TYR A CA 1
ATOM 2001 C C . TYR C 3 173 ? 17.149 -8.328 154.757 1.00 16.68 173 TYR A C 1
ATOM 2002 O O . TYR C 3 173 ? 16.973 -9.098 153.809 1.00 16.30 173 TYR A O 1
ATOM 2011 N N . VAL C 3 174 ? 18.247 -7.573 154.855 1.00 13.76 174 VAL A N 1
ATOM 2012 C CA . VAL C 3 174 ? 19.297 -7.773 153.857 1.00 13.09 174 VAL A CA 1
ATOM 2013 C C . VAL C 3 174 ? 19.919 -9.157 154.024 1.00 14.40 174 VAL A C 1
ATOM 2014 O O . VAL C 3 174 ? 20.135 -9.870 153.036 1.00 15.37 174 VAL A O 1
ATOM 2018 N N . ASP C 3 175 ? 20.147 -9.594 155.269 1.00 15.09 175 ASP A N 1
ATOM 2019 C CA . ASP C 3 175 ? 20.665 -10.945 155.462 1.00 13.11 175 ASP A CA 1
ATOM 2020 C C . ASP C 3 175 ? 19.663 -11.983 154.974 1.00 18.13 175 ASP A C 1
ATOM 2021 O O . ASP C 3 175 ? 20.042 -12.969 154.332 1.00 16.52 175 ASP A O 1
ATOM 2026 N N . GLU C 3 176 ? 18.378 -11.778 155.267 1.00 15.26 176 GLU A N 1
ATOM 2027 C CA . GLU C 3 176 ? 17.364 -12.740 154.848 1.00 15.06 176 GLU A CA 1
ATOM 2028 C C . GLU C 3 176 ? 17.258 -12.794 153.330 1.00 17.32 176 GLU A C 1
ATOM 2029 O O . GLU C 3 176 ? 17.149 -13.881 152.749 1.00 18.03 176 GLU A O 1
ATOM 2035 N N . VAL C 3 177 ? 17.285 -11.627 152.678 1.00 15.84 177 VAL A N 1
ATOM 2036 C CA . VAL C 3 177 ? 17.157 -11.560 151.225 1.00 14.23 177 VAL A CA 1
ATOM 2037 C C . VAL C 3 177 ? 18.330 -12.249 150.548 1.00 18.47 177 VAL A C 1
ATOM 2038 O O . VAL C 3 177 ? 18.158 -12.990 149.573 1.00 17.55 177 VAL A O 1
ATOM 2042 N N . LEU C 3 178 ? 19.544 -11.994 151.038 1.00 15.40 178 LEU A N 1
ATOM 2043 C CA . LEU C 3 178 ? 20.718 -12.584 150.404 1.00 15.96 178 LEU A CA 1
ATOM 2044 C C . LEU C 3 178 ? 20.753 -14.101 150.589 1.00 16.02 178 LEU A C 1
ATOM 2045 O O . LEU C 3 178 ? 21.157 -14.820 149.673 1.00 18.19 178 LEU A O 1
ATOM 2050 N N . TRP C 3 179 ? 20.277 -14.612 151.726 1.00 15.39 179 TRP A N 1
ATOM 2051 C CA . TRP C 3 179 ? 20.135 -16.060 151.864 1.00 16.68 179 TRP A CA 1
ATOM 2052 C C . TRP C 3 179 ? 19.097 -16.602 150.889 1.00 18.94 179 TRP A C 1
ATOM 2053 O O . TRP C 3 179 ? 19.331 -17.610 150.214 1.00 18.01 179 TRP A O 1
ATOM 2064 N N . LEU C 3 180 ? 17.938 -15.942 150.799 1.00 16.13 180 LEU A N 1
ATOM 2065 C CA . LEU C 3 180 ? 16.896 -16.409 149.883 1.00 16.14 180 LEU A CA 1
ATOM 2066 C C . LEU C 3 180 ? 17.399 -16.431 148.445 1.00 18.03 180 LEU A C 1
ATOM 2067 O O . LEU C 3 180 ? 17.166 -17.399 147.713 1.00 20.33 180 LEU A O 1
ATOM 2072 N N . ALA C 3 181 ? 18.109 -15.383 148.027 1.00 17.02 181 ALA A N 1
ATOM 2073 C CA . ALA C 3 181 ? 18.625 -15.295 146.664 1.00 16.22 181 ALA A CA 1
ATOM 2074 C C . ALA C 3 181 ? 19.952 -16.025 146.458 1.00 16.36 181 ALA A C 1
ATOM 2075 O O . ALA C 3 181 ? 20.492 -15.985 145.344 1.00 17.94 181 ALA A O 1
ATOM 2077 N N . LYS C 3 182 ? 20.489 -16.681 147.496 1.00 17.16 182 LYS A N 1
ATOM 2078 C CA . LYS C 3 182 ? 21.697 -17.507 147.382 1.00 17.21 182 LYS A CA 1
ATOM 2079 C C . LYS C 3 182 ? 22.904 -16.685 146.924 1.00 17.14 182 LYS A C 1
ATOM 2080 O O . LYS C 3 182 ? 23.666 -17.089 146.043 1.00 19.98 182 LYS A O 1
ATOM 2086 N N . ILE C 3 183 ? 23.074 -15.511 147.538 1.00 16.75 183 ILE A N 1
ATOM 2087 C CA . ILE C 3 183 ? 24.160 -14.592 147.209 1.00 17.08 183 ILE A CA 1
ATOM 2088 C C . ILE C 3 183 ? 24.963 -14.300 148.469 1.00 16.75 183 ILE A C 1
ATOM 2089 O O . ILE C 3 183 ? 24.393 -13.953 149.510 1.00 17.22 183 ILE A O 1
ATOM 2094 N N . HIS C 3 184 ? 26.281 -14.406 148.364 1.00 17.89 184 HIS A N 1
ATOM 2095 C CA . HIS C 3 184 ? 27.128 -14.120 149.513 1.00 17.90 184 HIS A CA 1
ATOM 2096 C C . HIS C 3 184 ? 27.199 -12.611 149.745 1.00 17.30 184 HIS A C 1
ATOM 2097 O O . HIS C 3 184 ? 27.303 -11.843 148.783 1.00 18.49 184 HIS A O 1
ATOM 2104 N N . PRO C 3 185 ? 27.139 -12.158 151.000 1.00 16.27 185 PRO A N 1
ATOM 2105 C CA . PRO C 3 185 ? 27.055 -10.706 151.265 1.00 15.38 185 PRO A CA 1
ATOM 2106 C C . PRO C 3 185 ? 28.274 -9.920 150.807 1.00 18.07 185 PRO A C 1
ATOM 2107 O O . PRO C 3 185 ? 28.165 -8.699 150.618 1.00 18.24 185 PRO A O 1
ATOM 2111 N N . GLU C 3 186 ? 29.430 -10.562 150.636 1.00 18.15 186 GLU A N 1
ATOM 2112 C CA . GLU C 3 186 ? 30.626 -9.867 150.178 1.00 20.33 186 GLU A CA 1
ATOM 2113 C C . GLU C 3 186 ? 30.800 -9.915 148.664 1.00 19.90 186 GLU A C 1
ATOM 2114 O O . GLU C 3 186 ? 31.796 -9.395 148.153 1.00 23.65 186 GLU A O 1
ATOM 2120 N N . LYS C 3 187 ? 29.847 -10.495 147.936 1.00 19.45 187 LYS A N 1
ATOM 2121 C CA . LYS C 3 187 ? 29.950 -10.569 146.482 1.00 20.72 187 LYS A CA 1
ATOM 2122 C C . LYS C 3 187 ? 29.990 -9.174 145.867 1.00 20.59 187 LYS A C 1
ATOM 2123 O O . LYS C 3 187 ? 29.094 -8.362 146.102 1.00 19.95 187 LYS A O 1
ATOM 2129 N N . GLU C 3 188 ? 31.018 -8.898 145.064 1.00 22.11 188 GLU A N 1
ATOM 2130 C CA . GLU C 3 188 ? 31.065 -7.631 144.335 1.00 21.03 188 GLU A CA 1
ATOM 2131 C C . GLU C 3 188 ? 29.938 -7.602 143.305 1.00 20.18 188 GLU A C 1
ATOM 2132 O O . GLU C 3 188 ? 29.725 -8.579 142.583 1.00 21.92 188 GLU A O 1
ATOM 2138 N N . THR C 3 189 ? 29.189 -6.493 143.255 1.00 18.47 189 THR A N 1
ATOM 2139 C CA . THR C 3 189 ? 27.932 -6.540 142.519 1.00 17.05 189 THR A CA 1
ATOM 2140 C C . THR C 3 189 ? 28.151 -6.735 141.027 1.00 20.50 189 THR A C 1
ATOM 2141 O O . THR C 3 189 ? 27.288 -7.310 140.361 1.00 18.80 189 THR A O 1
ATOM 2145 N N . ASN C 3 190 ? 29.296 -6.297 140.488 1.00 20.66 190 ASN A N 1
ATOM 2146 C CA . ASN C 3 190 ? 29.510 -6.502 139.058 1.00 24.23 190 ASN A CA 1
ATOM 2147 C C . ASN C 3 190 ? 29.830 -7.946 138.711 1.00 21.91 190 ASN A C 1
ATOM 2148 O O . ASN C 3 190 ? 29.988 -8.251 137.524 1.00 26.55 190 ASN A O 1
ATOM 2153 N N . GLN C 3 191 ? 29.890 -8.846 139.692 1.00 20.96 191 GLN A N 1
ATOM 2154 C CA . GLN C 3 191 ? 30.035 -10.268 139.412 1.00 23.49 191 GLN A CA 1
ATOM 2155 C C . GLN C 3 191 ? 28.699 -10.995 139.351 1.00 28.01 191 GLN A C 1
ATOM 2156 O O . GLN C 3 191 ? 28.665 -12.165 138.953 1.00 27.76 191 GLN A O 1
ATOM 2162 N N . LEU C 3 192 ? 27.601 -10.334 139.722 1.00 21.23 192 LEU A N 1
ATOM 2163 C CA . LEU C 3 192 ? 26.295 -10.978 139.700 1.00 22.62 192 LEU A CA 1
ATOM 2164 C C . LEU C 3 192 ? 25.813 -11.138 138.265 1.00 24.59 192 LEU A C 1
ATOM 2165 O O . LEU C 3 192 ? 25.828 -10.182 137.483 1.00 25.78 192 LEU A O 1
ATOM 2170 N N . ILE C 3 193 ? 25.373 -12.347 137.920 1.00 21.64 193 ILE A N 1
ATOM 2171 C CA . ILE C 3 193 ? 24.850 -12.587 136.580 1.00 21.96 193 ILE A CA 1
ATOM 2172 C C . ILE C 3 193 ? 23.375 -12.213 136.548 1.00 22.75 193 ILE A C 1
ATOM 2173 O O . ILE C 3 193 ? 22.748 -12.015 137.598 1.00 22.60 193 ILE A O 1
ATOM 2178 N N . GLU C 3 194 ? 22.821 -12.097 135.337 1.00 21.95 194 GLU A N 1
ATOM 2179 C CA . GLU C 3 194 ? 21.462 -11.587 135.174 1.00 21.24 194 GLU A CA 1
ATOM 2180 C C . GLU C 3 194 ? 20.446 -12.406 135.963 1.00 22.08 194 GLU A C 1
ATOM 2181 O O . GLU C 3 194 ? 19.537 -11.843 136.589 1.00 19.85 194 GLU A O 1
ATOM 2187 N N . SER C 3 195 ? 20.559 -13.734 135.926 1.00 21.96 195 SER A N 1
ATOM 2188 C CA . SER C 3 195 ? 19.574 -14.556 136.621 1.00 21.29 195 SER A CA 1
ATOM 2189 C C . SER C 3 195 ? 19.666 -14.380 138.128 1.00 21.02 195 SER A C 1
ATOM 2190 O O . SER C 3 195 ? 18.646 -14.453 138.818 1.00 20.14 195 SER A O 1
ATOM 2193 N N . SER C 3 196 ? 20.876 -14.157 138.651 1.00 20.82 196 SER A N 1
ATOM 2194 C CA A SER C 3 196 ? 21.028 -13.890 140.078 0.50 14.83 196 SER A CA 1
ATOM 2195 C CA B SER C 3 196 ? 21.045 -13.884 140.074 0.50 22.62 196 SER A CA 1
ATOM 2196 C C . SER C 3 196 ? 20.411 -12.551 140.451 1.00 18.76 196 SER A C 1
ATOM 2197 O O . SER C 3 196 ? 19.742 -12.437 141.486 1.00 17.70 196 SER A O 1
ATOM 2202 N N . ILE C 3 197 ? 20.627 -11.530 139.623 1.00 16.47 197 ILE A N 1
ATOM 2203 C CA . ILE C 3 197 ? 20.040 -10.216 139.873 1.00 16.49 197 ILE A CA 1
ATOM 2204 C C . ILE C 3 197 ? 18.521 -10.301 139.845 1.00 17.04 197 ILE A C 1
ATOM 2205 O O . ILE C 3 197 ? 17.831 -9.673 140.662 1.00 17.03 197 ILE A O 1
ATOM 2210 N N . HIS C 3 198 ? 17.976 -11.089 138.916 1.00 17.45 198 HIS A N 1
ATOM 2211 C CA . HIS C 3 198 ? 16.528 -11.254 138.858 1.00 17.90 198 HIS A CA 1
ATOM 2212 C C . HIS C 3 198 ? 16.001 -11.898 140.136 1.00 17.20 198 HIS A C 1
ATOM 2213 O O . HIS C 3 198 ? 15.016 -11.429 140.724 1.00 17.41 198 HIS A O 1
ATOM 2220 N N . LEU C 3 199 ? 16.651 -12.974 140.587 1.00 16.66 199 LEU A N 1
ATOM 2221 C CA . LEU C 3 199 ? 16.227 -13.615 141.828 1.00 16.76 199 LEU A CA 1
ATOM 2222 C C . LEU C 3 199 ? 16.360 -12.660 143.004 1.00 18.07 199 LEU A C 1
ATOM 2223 O O . LEU C 3 199 ? 15.487 -12.613 143.876 1.00 17.50 199 LEU A O 1
ATOM 2228 N N . LEU C 3 200 ? 17.445 -11.888 143.040 1.00 16.11 200 LEU A N 1
ATOM 2229 C CA . LEU C 3 200 ? 17.626 -10.920 144.123 1.00 14.71 200 LEU A CA 1
ATOM 2230 C C . LEU C 3 200 ? 16.519 -9.874 144.107 1.00 15.80 200 LEU A C 1
ATOM 2231 O O . LEU C 3 200 ? 15.920 -9.564 145.146 1.00 14.42 200 LEU A O 1
ATOM 2236 N N . HIS C 3 201 ? 16.233 -9.325 142.923 1.00 15.73 201 HIS A N 1
ATOM 2237 C CA . HIS C 3 201 ? 15.182 -8.323 142.786 1.00 15.23 201 HIS A CA 1
ATOM 2238 C C . HIS C 3 201 ? 13.857 -8.850 143.317 1.00 14.37 201 HIS A C 1
ATOM 2239 O O . HIS C 3 201 ? 13.193 -8.200 144.135 1.00 15.49 201 HIS A O 1
ATOM 2246 N N . ASP C 3 202 ? 13.456 -10.040 142.858 1.00 15.49 202 ASP A N 1
ATOM 2247 C CA . ASP C 3 202 ? 12.173 -10.584 143.281 1.00 16.04 202 ASP A CA 1
ATOM 2248 C C . ASP C 3 202 ? 12.183 -10.926 144.765 1.00 17.46 202 ASP A C 1
ATOM 2249 O O . ASP C 3 202 ? 11.169 -10.749 145.453 1.00 17.44 202 ASP A O 1
ATOM 2254 N N . SER C 3 203 ? 13.321 -11.412 145.268 1.00 15.02 203 SER A N 1
ATOM 2255 C CA . SER C 3 203 ? 13.413 -11.810 146.667 1.00 16.28 203 SER A CA 1
ATOM 2256 C C . SER C 3 203 ? 13.281 -10.600 147.583 1.00 17.46 203 SER A C 1
ATOM 2257 O O . SER C 3 203 ? 12.653 -10.688 148.639 1.00 17.19 203 SER A O 1
ATOM 2260 N N . ILE C 3 204 ? 13.844 -9.460 147.178 1.00 14.92 204 ILE A N 1
ATOM 2261 C CA . ILE C 3 204 ? 13.689 -8.231 147.958 1.00 15.62 204 ILE A CA 1
ATOM 2262 C C . ILE C 3 204 ? 12.214 -7.884 148.105 1.00 15.46 204 ILE A C 1
ATOM 2263 O O . ILE C 3 204 ? 11.721 -7.607 149.207 1.00 16.02 204 ILE A O 1
ATOM 2268 N N . ILE C 3 205 ? 11.489 -7.880 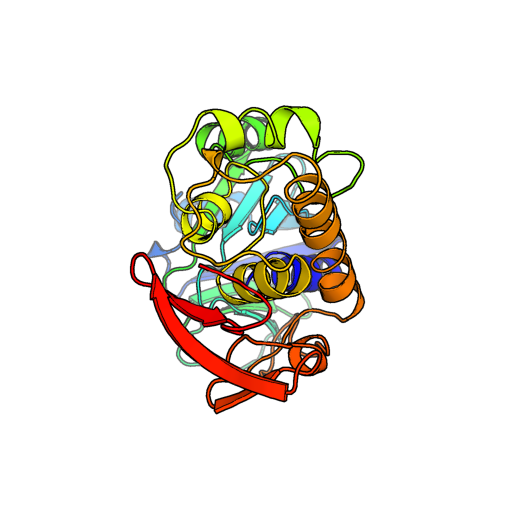146.988 1.00 15.02 205 ILE A N 1
ATOM 2269 C CA . ILE C 3 205 ? 10.067 -7.558 147.025 1.00 15.26 205 ILE A CA 1
ATOM 2270 C C . ILE C 3 205 ? 9.315 -8.593 147.844 1.00 17.75 205 ILE A C 1
ATOM 2271 O O . ILE C 3 205 ? 8.514 -8.249 148.720 1.00 18.00 205 ILE A O 1
ATOM 2276 N N . GLU C 3 206 ? 9.584 -9.879 147.585 1.00 18.56 206 GLU A N 1
ATOM 2277 C CA . GLU C 3 206 ? 8.805 -10.929 148.228 1.00 21.13 206 GLU A CA 1
ATOM 2278 C C . GLU C 3 206 ? 9.021 -10.955 149.734 1.00 18.17 206 GLU A C 1
ATOM 2279 O O . GLU C 3 206 ? 8.051 -11.061 150.491 1.00 19.64 206 GLU A O 1
ATOM 2285 N N . ILE C 3 207 ? 10.266 -10.839 150.204 1.00 17.26 207 ILE A N 1
ATOM 2286 C CA A ILE C 3 207 ? 10.408 -10.975 151.642 0.50 30.74 207 ILE A CA 1
ATOM 2287 C CA B ILE C 3 207 ? 10.537 -10.918 151.639 0.50 13.07 207 ILE A CA 1
ATOM 2288 C C . ILE C 3 207 ? 9.928 -9.722 152.358 1.00 18.74 207 ILE A C 1
ATOM 2289 O O . ILE C 3 207 ? 9.354 -9.841 153.442 1.00 19.01 207 ILE A O 1
ATOM 2298 N N . LEU C 3 208 ? 10.082 -8.529 151.770 1.00 17.42 208 LEU A N 1
ATOM 2299 C CA . LEU C 3 208 ? 9.572 -7.349 152.464 1.00 16.71 208 LEU A CA 1
ATOM 2300 C C . LEU C 3 208 ? 8.050 -7.343 152.467 1.00 20.09 208 LEU A C 1
ATOM 2301 O O . LEU C 3 208 ? 7.435 -6.956 153.464 1.00 19.88 208 LEU A O 1
ATOM 2306 N N . GLN C 3 209 ? 7.419 -7.800 151.378 1.00 17.29 209 GLN A N 1
ATOM 2307 C CA . GLN C 3 209 ? 5.960 -7.867 151.380 1.00 19.52 209 GLN A CA 1
ATOM 2308 C C . GLN C 3 209 ? 5.473 -8.929 152.358 1.00 22.13 209 GLN A C 1
ATOM 2309 O O . GLN C 3 209 ? 4.462 -8.733 153.041 1.00 20.17 209 GLN A O 1
ATOM 2315 N N . LYS C 3 210 ? 6.182 -10.061 152.442 1.00 19.75 210 LYS A N 1
ATOM 2316 C CA . LYS C 3 210 ? 5.823 -11.074 153.426 1.00 21.62 210 LYS A CA 1
ATOM 2317 C C . LYS C 3 210 ? 5.957 -10.513 154.834 1.00 21.12 210 LYS A C 1
ATOM 2318 O O . LYS C 3 210 ? 5.076 -10.717 155.680 1.00 20.51 210 LYS A O 1
ATOM 2324 N N . ALA C 3 211 ? 7.058 -9.803 155.100 1.00 19.19 211 ALA A N 1
ATOM 2325 C CA . ALA C 3 211 ? 7.266 -9.223 156.421 1.00 18.32 211 ALA A CA 1
ATOM 2326 C C . ALA C 3 211 ? 6.161 -8.239 156.765 1.00 18.06 211 ALA A C 1
ATOM 2327 O O . ALA C 3 211 ? 5.672 -8.218 157.899 1.00 21.70 211 ALA A O 1
ATOM 2329 N N . ILE C 3 212 ? 5.734 -7.435 155.793 1.00 17.69 212 ILE A N 1
ATOM 2330 C CA . ILE C 3 212 ? 4.621 -6.519 156.034 1.00 18.13 212 ILE A CA 1
ATOM 2331 C C . ILE C 3 212 ? 3.361 -7.298 156.387 1.00 21.28 212 ILE A C 1
ATOM 2332 O O . ILE C 3 212 ? 2.659 -6.979 157.354 1.00 21.43 212 ILE A O 1
ATOM 2337 N N . LYS C 3 213 ? 3.059 -8.337 155.606 1.00 21.60 213 LYS A N 1
ATOM 2338 C CA . LYS C 3 213 ? 1.843 -9.106 155.834 1.00 21.17 213 LYS A CA 1
ATOM 2339 C C . LYS C 3 213 ? 1.823 -9.698 157.236 1.00 27.58 213 LYS A C 1
ATOM 2340 O O . LYS C 3 213 ? 0.766 -9.763 157.876 1.00 26.15 213 LYS A O 1
ATOM 2344 N N . LEU C 3 214 ? 2.985 -10.109 157.742 1.00 23.01 214 LEU A N 1
ATOM 2345 C CA . LEU C 3 214 ? 3.089 -10.733 159.056 1.00 25.03 214 LEU A CA 1
ATOM 2346 C C . LEU C 3 214 ? 3.321 -9.731 160.185 1.00 27.75 214 LEU A C 1
ATOM 2347 O O . LEU C 3 214 ? 3.569 -10.147 161.324 1.00 26.74 214 LEU A O 1
ATOM 2352 N N . GLY C 3 215 ? 3.246 -8.435 159.901 1.00 24.06 215 GLY A N 1
ATOM 2353 C CA . GLY C 3 215 ? 3.345 -7.428 160.942 1.00 22.86 215 GLY A CA 1
ATOM 2354 C C . GLY C 3 215 ? 4.745 -7.141 161.424 1.00 22.44 215 GLY A C 1
ATOM 2355 O O . GLY C 3 215 ? 4.911 -6.623 162.532 1.00 23.36 215 GLY A O 1
ATOM 2356 N N . GLY C 3 216 ? 5.760 -7.451 160.618 1.00 22.84 216 GLY A N 1
ATOM 2357 C CA . GLY C 3 216 ? 7.131 -7.186 160.996 1.00 21.51 216 GLY A CA 1
ATOM 2358 C C . GLY C 3 216 ? 7.708 -8.276 161.873 1.00 22.31 216 GLY A C 1
ATOM 2359 O O . GLY C 3 216 ? 7.040 -9.236 162.261 1.00 23.29 216 GLY A O 1
ATOM 2360 N N . SER C 3 217 ? 8.997 -8.119 162.173 1.00 22.14 217 SER A N 1
ATOM 2361 C CA . SER C 3 217 ? 9.730 -9.025 163.050 1.00 23.42 217 SER A CA 1
ATOM 2362 C C . SER C 3 217 ? 9.897 -8.366 164.410 1.00 24.42 217 SER A C 1
ATOM 2363 O O . SER C 3 217 ? 10.458 -7.271 164.507 1.00 30.69 217 SER A O 1
ATOM 2366 N N . SER C 3 218 ? 9.414 -9.019 165.448 1.00 29.11 218 SER A N 1
ATOM 2367 C CA . SER C 3 218 ? 9.673 -8.581 166.816 1.00 42.84 218 SER A CA 1
ATOM 2368 C C . SER C 3 218 ? 10.740 -9.512 167.381 1.00 34.42 218 SER A C 1
ATOM 2369 O O . SER C 3 218 ? 10.459 -10.665 167.710 1.00 42.39 218 SER A O 1
ATOM 2372 N N . ILE C 3 219 ? 11.980 -9.017 167.451 1.00 54.34 219 ILE A N 1
ATOM 2373 C CA . ILE C 3 219 ? 13.078 -9.830 167.967 1.00 73.72 219 ILE A CA 1
ATOM 2374 C C . ILE C 3 219 ? 12.918 -10.040 169.468 1.00 93.43 219 ILE A C 1
ATOM 2375 O O . ILE C 3 219 ? 13.125 -11.145 169.982 1.00 85.76 219 ILE A O 1
ATOM 2380 N N . ARG C 3 220 ? 12.552 -8.985 170.190 1.00 92.00 220 ARG A N 1
ATOM 2381 C CA . ARG C 3 220 ? 12.128 -9.048 171.576 1.00 97.07 220 ARG A CA 1
ATOM 2382 C C . ARG C 3 220 ? 10.673 -8.609 171.680 1.00 103.84 220 ARG A C 1
ATOM 2383 O O . ARG C 3 220 ? 10.216 -7.778 170.888 1.00 97.64 220 ARG A O 1
ATOM 2387 N N . PRO C 3 221 ? 9.915 -9.156 172.628 1.00 107.08 221 PRO A N 1
ATOM 2388 C CA . PRO C 3 221 ? 8.565 -8.636 172.868 1.00 102.32 221 PRO A CA 1
ATOM 2389 C C . PRO C 3 221 ? 8.626 -7.243 173.477 1.00 98.09 221 PRO A C 1
ATOM 2390 O O . PRO C 3 221 ? 9.436 -6.968 174.366 1.00 72.27 221 PRO A O 1
ATOM 2394 N N . TYR C 3 222 ? 7.769 -6.355 172.977 1.00 74.89 222 TYR A N 1
ATOM 2395 C CA . TYR C 3 222 ? 7.722 -4.977 173.440 1.00 74.93 222 TYR A CA 1
ATOM 2396 C C . TYR C 3 222 ? 6.270 -4.529 173.528 1.00 77.66 222 TYR A C 1
ATOM 2397 O O . TYR C 3 222 ? 5.365 -5.164 172.982 1.00 88.01 222 TYR A O 1
ATOM 2399 N N . SER C 3 223 ? 6.058 -3.417 174.223 1.00 65.38 223 SER A N 1
ATOM 2400 C CA . SER C 3 223 ? 4.725 -2.879 174.478 1.00 94.53 223 SER A CA 1
ATOM 2401 C C . SER C 3 223 ? 4.563 -1.551 173.743 1.00 101.26 223 SER A C 1
ATOM 2402 O O . SER C 3 223 ? 4.544 -0.474 174.343 1.00 73.31 223 SER A O 1
ATOM 2405 N N . ALA C 3 224 ? 4.432 -1.639 172.424 1.00 44.71 224 ALA A N 1
ATOM 2406 C CA . ALA C 3 224 ? 4.357 -0.450 171.585 1.00 37.34 224 ALA A CA 1
ATOM 2407 C C . ALA C 3 224 ? 3.658 -0.823 170.288 1.00 41.68 224 ALA A C 1
ATOM 2408 O O . ALA C 3 224 ? 3.373 -1.995 170.028 1.00 32.42 224 ALA A O 1
ATOM 2410 N N . LEU C 3 225 ? 3.385 0.190 169.467 1.00 28.82 225 LEU A N 1
ATOM 2411 C CA . LEU C 3 225 ? 2.821 -0.088 168.153 1.00 27.72 225 LEU A CA 1
ATOM 2412 C C . LEU C 3 225 ? 3.790 -0.937 167.337 1.00 37.51 225 LEU A C 1
ATOM 2413 O O . LEU C 3 225 ? 5.013 -0.837 167.479 1.00 30.09 225 LEU A O 1
ATOM 2418 N N . GLY C 3 226 ? 3.228 -1.807 166.503 1.00 32.98 226 GLY A N 1
ATOM 2419 C CA . GLY C 3 226 ? 4.050 -2.665 165.661 1.00 29.77 226 GLY A CA 1
ATOM 2420 C C . GLY C 3 226 ? 4.898 -3.657 166.428 1.00 69.86 226 GLY A C 1
ATOM 2421 O O . GLY C 3 226 ? 6.033 -3.942 166.027 1.00 73.44 226 GLY A O 1
ATOM 2422 N N . SER C 3 227 ? 4.374 -4.189 167.530 1.00 37.51 227 SER A N 1
ATOM 2423 C CA . SER C 3 227 ? 5.101 -5.141 168.356 1.00 69.25 227 SER A CA 1
ATOM 2424 C C . SER C 3 227 ? 4.441 -6.511 168.400 1.00 56.52 227 SER A C 1
ATOM 2425 O O . SER C 3 227 ? 4.899 -7.381 169.149 1.00 46.74 227 SER A O 1
ATOM 2428 N N . THR C 3 228 ? 3.374 -6.725 167.634 1.00 44.36 228 THR A N 1
ATOM 2429 C CA . THR C 3 228 ? 2.701 -8.015 167.569 1.00 43.99 228 THR A CA 1
ATOM 2430 C C . THR C 3 228 ? 3.057 -8.778 166.298 1.00 34.93 228 THR A C 1
ATOM 2431 O O . THR C 3 228 ? 2.240 -9.547 165.784 1.00 33.90 228 THR A O 1
ATOM 2435 N N . GLY C 3 229 ? 4.266 -8.574 165.778 1.00 32.23 229 GLY A N 1
ATOM 2436 C CA . GLY C 3 229 ? 4.643 -9.197 164.528 1.00 30.97 229 GLY A CA 1
ATOM 2437 C C . GLY C 3 229 ? 4.901 -10.684 164.666 1.00 28.84 229 GLY A C 1
ATOM 2438 O O . GLY C 3 229 ? 5.075 -11.232 165.758 1.00 30.95 229 GLY A O 1
ATOM 2439 N N . LYS C 3 230 ? 4.915 -11.347 163.511 1.00 26.23 230 LYS A N 1
ATOM 2440 C CA . LYS C 3 230 ? 5.182 -12.774 163.443 1.00 26.98 230 LYS A CA 1
ATOM 2441 C C . LYS C 3 230 ? 6.314 -13.114 162.489 1.00 25.17 230 LYS A C 1
ATOM 2442 O O . LYS C 3 230 ? 6.640 -14.299 162.327 1.00 27.08 230 LYS A O 1
ATOM 2446 N N . MET C 3 231 ? 6.930 -12.126 161.855 1.00 24.26 231 MET A N 1
ATOM 2447 C CA . MET C 3 231 ? 7.883 -12.487 160.824 1.00 22.67 231 MET A CA 1
ATOM 2448 C C . MET C 3 231 ? 9.175 -13.014 161.443 1.00 24.38 231 MET A C 1
ATOM 2449 O O . MET C 3 231 ? 9.947 -13.700 160.767 1.00 24.69 231 MET A O 1
ATOM 2454 N N . GLN C 3 232 ? 9.412 -12.730 162.728 1.00 24.24 232 GLN A N 1
ATOM 2455 C CA . GLN C 3 232 ? 10.594 -13.270 163.396 1.00 24.74 232 GLN A CA 1
ATOM 2456 C C . GLN C 3 232 ? 10.595 -14.793 163.381 1.00 28.18 232 GLN A C 1
ATOM 2457 O O . GLN C 3 232 ? 11.665 -15.412 163.406 1.00 27.93 232 GLN A O 1
ATOM 2463 N N . ASN C 3 233 ? 9.416 -15.413 163.314 1.00 27.23 233 ASN A N 1
ATOM 2464 C CA . ASN C 3 233 ? 9.302 -16.864 163.224 1.00 27.86 233 ASN A CA 1
ATOM 2465 C C . ASN C 3 233 ? 9.655 -17.403 161.846 1.00 29.11 233 ASN A C 1
ATOM 2466 O O . ASN C 3 233 ? 9.718 -18.627 161.672 1.00 30.90 233 ASN A O 1
ATOM 2471 N N . GLU C 3 234 ? 9.864 -16.524 160.870 1.00 27.90 234 GLU A N 1
ATOM 2472 C CA . GLU C 3 234 ? 10.202 -16.908 159.507 1.00 28.82 234 GLU A CA 1
ATOM 2473 C C . GLU C 3 234 ? 11.657 -16.640 159.167 1.00 28.04 234 GLU A C 1
ATOM 2474 O O . GLU C 3 234 ? 12.078 -16.931 158.038 1.00 27.51 234 GLU A O 1
ATOM 2480 N N . LEU C 3 235 ? 12.425 -16.057 160.088 1.00 24.90 235 LEU A N 1
ATOM 2481 C CA . LEU C 3 235 ? 13.809 -15.719 159.790 1.00 21.48 235 LEU A CA 1
ATOM 2482 C C . LEU C 3 235 ? 14.627 -16.989 159.604 1.00 25.39 235 LEU A C 1
ATOM 2483 O O . LEU C 3 235 ? 14.537 -17.934 160.399 1.00 27.08 235 LEU A O 1
ATOM 2488 N N . GLN C 3 236 ? 15.415 -17.009 158.536 1.00 22.56 236 GLN A N 1
ATOM 2489 C CA . GLN C 3 236 ? 16.228 -18.155 158.177 1.00 23.07 236 GLN A CA 1
ATOM 2490 C C . GLN C 3 236 ? 17.690 -18.013 158.573 1.00 21.44 236 GLN A C 1
ATOM 2491 O O . GLN C 3 236 ? 18.358 -19.036 158.767 1.00 25.56 236 GLN A O 1
ATOM 2497 N N . VAL C 3 237 ? 18.214 -16.789 158.696 1.00 20.96 237 VAL A N 1
ATOM 2498 C CA . VAL C 3 237 ? 19.627 -16.629 159.032 1.00 21.13 237 VAL A CA 1
ATOM 2499 C C . VAL C 3 237 ? 19.880 -15.579 160.107 1.00 19.95 237 VAL A C 1
ATOM 2500 O O . VAL C 3 237 ? 20.803 -15.741 160.913 1.00 19.11 237 VAL A O 1
ATOM 2504 N N . TYR C 3 238 ? 19.125 -14.475 160.105 1.00 18.07 238 TYR A N 1
ATOM 2505 C CA . TYR C 3 238 ? 19.457 -13.394 161.029 1.00 18.17 238 TYR A CA 1
ATOM 2506 C C . TYR C 3 238 ? 19.353 -13.880 162.470 1.00 21.21 238 TYR A C 1
ATOM 2507 O O . TYR C 3 238 ? 18.295 -14.339 162.907 1.00 22.11 238 TYR A 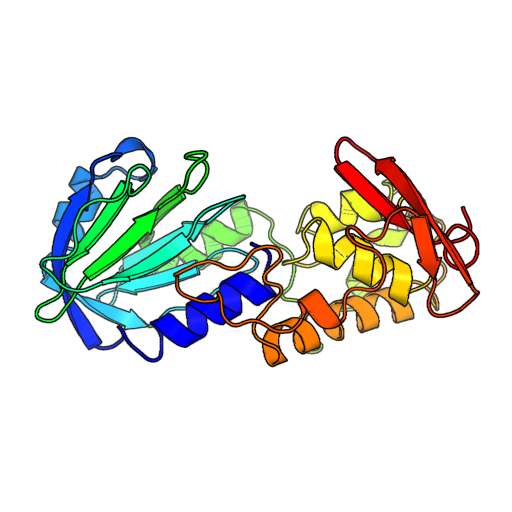O 1
ATOM 2516 N N . GLY C 3 239 ? 20.448 -13.753 163.212 1.00 19.88 239 GLY A N 1
ATOM 2517 C CA . GLY C 3 239 ? 20.466 -14.196 164.589 1.00 23.02 239 GLY A CA 1
ATOM 2518 C C . GLY C 3 239 ? 20.469 -15.695 164.770 1.00 22.51 239 GLY A C 1
ATOM 2519 O O . GLY C 3 239 ? 20.290 -16.164 165.900 1.00 25.68 239 GLY A O 1
ATOM 2520 N N . LYS C 3 240 ? 20.682 -16.460 163.696 1.00 21.89 240 LYS A N 1
ATOM 2521 C CA . LYS C 3 240 ? 20.627 -17.915 163.741 1.00 23.57 240 LYS A CA 1
ATOM 2522 C C . LYS C 3 240 ? 22.009 -18.556 163.728 1.00 25.74 240 LYS A C 1
ATOM 2523 O O . LYS C 3 240 ? 22.126 -19.731 163.371 1.00 25.01 240 LYS A O 1
ATOM 2529 N N . THR C 3 241 ? 23.047 -17.813 164.122 1.00 22.83 241 THR A N 1
ATOM 2530 C CA . THR C 3 241 ? 24.413 -18.336 164.169 1.00 22.93 241 THR A CA 1
ATOM 2531 C C . THR C 3 241 ? 24.467 -19.692 164.859 1.00 24.55 241 THR A C 1
ATOM 2532 O O . THR C 3 241 ? 23.993 -19.849 165.984 1.00 27.32 241 THR A O 1
ATOM 2536 N N . GLY C 3 242 ? 25.045 -20.673 164.173 1.00 23.27 242 GLY A N 1
ATOM 2537 C CA . GLY C 3 242 ? 25.231 -21.996 164.734 1.00 27.42 242 GLY A CA 1
ATOM 2538 C C . GLY C 3 242 ? 24.076 -22.953 164.526 1.00 33.41 242 GLY A C 1
ATOM 2539 O O . GLY C 3 242 ? 24.250 -24.165 164.721 1.00 30.00 242 GLY A O 1
ATOM 2540 N N . GLU C 3 243 ? 22.902 -22.445 164.159 1.00 25.75 243 GLU A N 1
ATOM 2541 C CA . GLU C 3 243 ? 21.778 -23.283 163.784 1.00 24.40 243 GLU A CA 1
ATOM 2542 C C . GLU C 3 243 ? 21.961 -23.760 162.346 1.00 25.83 243 GLU A C 1
ATOM 2543 O O . GLU C 3 243 ? 22.804 -23.256 161.602 1.00 26.46 243 GLU A O 1
ATOM 2549 N N . LYS C 3 244 ? 21.166 -24.747 161.948 1.00 27.21 244 LYS A N 1
ATOM 2550 C CA . LYS C 3 244 ? 21.341 -25.347 160.633 1.00 25.73 244 LYS A CA 1
ATOM 2551 C C . LYS C 3 244 ? 20.520 -24.619 159.578 1.00 27.03 244 LYS A C 1
ATOM 2552 O O . LYS C 3 244 ? 19.376 -24.222 159.819 1.00 30.72 244 LYS A O 1
ATOM 2558 N N . CYS C 3 245 ? 21.127 -24.433 158.407 1.00 23.54 245 CYS A N 1
ATOM 2559 C CA . CYS C 3 245 ? 20.410 -23.898 157.261 1.00 20.53 245 CYS A CA 1
ATOM 2560 C C . CYS C 3 245 ? 19.231 -24.804 156.920 1.00 25.37 245 CYS A C 1
ATOM 2561 O O . CYS C 3 245 ? 19.381 -26.029 156.832 1.00 25.22 245 CYS A O 1
ATOM 2564 N N . SER C 3 246 ? 18.054 -24.203 156.742 1.00 24.69 246 SER A N 1
ATOM 2565 C CA . SER C 3 246 ? 16.858 -24.988 156.446 1.00 25.95 246 SER A CA 1
ATOM 2566 C C . SER C 3 246 ? 16.904 -25.645 155.069 1.00 34.86 246 SER A C 1
ATOM 2567 O O . SER C 3 246 ? 16.129 -26.573 154.815 1.00 32.22 246 SER A O 1
ATOM 2570 N N . ARG C 3 247 ? 17.784 -25.193 154.176 1.00 23.93 247 ARG A N 1
ATOM 2571 C CA . ARG C 3 247 ? 17.849 -25.773 152.838 1.00 26.94 247 ARG A CA 1
ATOM 2572 C C . ARG C 3 247 ? 18.850 -26.919 152.752 1.00 36.77 247 ARG A C 1
ATOM 2573 O O . ARG C 3 247 ? 18.530 -27.981 152.212 1.00 38.94 247 ARG A O 1
ATOM 2581 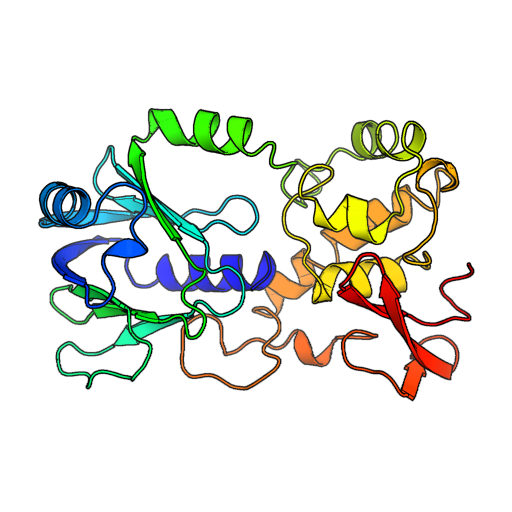N N . CYS C 3 248 ? 20.054 -26.733 153.292 1.00 28.13 248 CYS A N 1
ATOM 2582 C CA . CYS C 3 248 ? 21.143 -27.676 153.081 1.00 29.69 248 CYS A CA 1
ATOM 2583 C C . CYS C 3 248 ? 21.687 -28.298 154.355 1.00 30.32 248 CYS A C 1
ATOM 2584 O O . CYS C 3 248 ? 22.476 -29.247 154.264 1.00 29.89 248 CYS A O 1
ATOM 2587 N N . GLY C 3 249 ? 21.311 -27.795 155.530 1.00 27.27 249 GLY A N 1
ATOM 2588 C CA . GLY C 3 249 ? 21.782 -28.354 156.772 1.00 27.87 249 GLY A CA 1
ATOM 2589 C C . GLY C 3 249 ? 23.118 -27.842 157.262 1.00 28.77 249 GLY A C 1
ATOM 2590 O O . GLY C 3 249 ? 23.550 -28.241 158.352 1.00 29.92 249 GLY A O 1
ATOM 2591 N N . ALA C 3 250 ? 23.796 -26.985 156.505 1.00 24.91 250 ALA A N 1
ATOM 2592 C CA . ALA C 3 250 ? 25.044 -26.410 156.987 1.00 21.96 250 ALA A CA 1
ATOM 2593 C C . ALA C 3 250 ? 24.775 -25.421 158.116 1.00 22.17 250 ALA A C 1
ATOM 2594 O O . ALA C 3 250 ? 23.712 -24.800 158.178 1.00 25.76 250 ALA A O 1
ATOM 2596 N N . GLU C 3 251 ? 25.762 -25.255 159.000 1.00 23.26 251 GLU A N 1
ATOM 2597 C CA . GLU C 3 251 ? 25.611 -24.304 160.099 1.00 23.18 251 GLU A CA 1
ATOM 2598 C C . GLU C 3 251 ? 25.665 -22.871 159.579 1.00 25.10 251 GLU A C 1
ATOM 2599 O O . GLU C 3 251 ? 26.562 -22.507 158.814 1.00 23.60 251 GLU A O 1
ATOM 2605 N N . ILE C 3 252 ? 24.712 -22.053 160.022 1.00 21.85 252 ILE A N 1
ATOM 2606 C CA . ILE C 3 252 ? 24.739 -20.629 159.712 1.00 21.54 252 ILE A CA 1
ATOM 2607 C C . ILE C 3 252 ? 25.938 -19.990 160.402 1.00 23.14 252 ILE A C 1
ATOM 2608 O O . ILE C 3 252 ? 26.188 -20.218 161.596 1.00 24.72 252 ILE A O 1
ATOM 2613 N N . GLN C 3 253 ? 26.693 -19.199 159.656 1.00 21.39 253 GLN A N 1
ATOM 2614 C CA . GLN C 3 253 ? 27.862 -18.515 160.185 1.00 24.04 253 GLN A CA 1
ATOM 2615 C C . GLN C 3 253 ? 27.586 -17.027 160.340 1.00 21.83 253 GLN A C 1
ATOM 2616 O O . GLN C 3 253 ? 26.720 -16.452 159.671 1.00 21.21 253 GLN A O 1
ATOM 2622 N N . LYS C 3 254 ? 28.332 -16.396 161.239 1.00 24.83 254 LYS A N 1
ATOM 2623 C CA . LYS C 3 254 ? 28.264 -14.951 161.412 1.00 21.19 254 LYS A CA 1
ATOM 2624 C C . LYS C 3 254 ? 29.649 -14.368 161.193 1.00 25.47 254 LYS A C 1
ATOM 2625 O O . LYS C 3 254 ? 30.627 -14.835 161.792 1.00 25.40 254 LYS A O 1
ATOM 2631 N N . ILE C 3 255 ? 29.728 -13.353 160.340 1.00 22.66 255 ILE A N 1
ATOM 2632 C CA . ILE C 3 255 ? 30.946 -12.612 160.085 1.00 22.74 255 ILE A CA 1
ATOM 2633 C C . ILE C 3 255 ? 30.632 -11.123 160.197 1.00 26.21 255 ILE A C 1
ATOM 2634 O O . ILE C 3 255 ? 29.486 -10.717 160.383 1.00 25.41 255 ILE A O 1
ATOM 2639 N N . LYS C 3 256 ? 31.668 -10.305 160.080 1.00 21.81 256 LYS A N 1
ATOM 2640 C CA . LYS C 3 256 ? 31.506 -8.858 160.059 1.00 21.87 256 LYS A CA 1
ATOM 2641 C C . LYS C 3 256 ? 31.740 -8.377 158.636 1.00 24.14 256 LYS A C 1
ATOM 2642 O O . LYS C 3 256 ? 32.777 -8.682 158.038 1.00 25.99 256 LYS A O 1
ATOM 2648 N N . VAL C 3 257 ? 30.771 -7.654 158.083 1.00 24.19 257 VAL A N 1
ATOM 2649 C CA . VAL C 3 257 ? 30.896 -7.106 156.738 1.00 22.11 257 VAL A CA 1
ATOM 2650 C C . VAL C 3 257 ? 30.619 -5.617 156.820 1.00 25.18 257 VAL A C 1
ATOM 2651 O O . VAL C 3 257 ? 29.509 -5.209 157.187 1.00 21.27 257 VAL A O 1
ATOM 2655 N N . ALA C 3 258 ? 31.628 -4.810 156.490 1.00 24.52 258 ALA A N 1
ATOM 2656 C CA . ALA C 3 258 ? 31.531 -3.350 156.553 1.00 21.92 258 ALA A CA 1
ATOM 2657 C C . ALA C 3 258 ? 30.912 -2.889 157.873 1.00 27.52 258 ALA A C 1
ATOM 2658 O O . ALA C 3 258 ? 30.000 -2.062 157.908 1.00 26.25 258 ALA A O 1
ATOM 2660 N N . GLY C 3 259 ? 31.399 -3.465 158.970 1.00 26.23 259 GLY A N 1
ATOM 2661 C CA . GLY C 3 259 ? 31.001 -3.052 160.299 1.00 24.84 259 GLY A CA 1
ATOM 2662 C C . GLY C 3 259 ? 29.724 -3.665 160.833 1.00 28.58 259 GLY A C 1
ATOM 2663 O O . GLY C 3 259 ? 29.347 -3.357 161.975 1.00 26.49 259 GLY A O 1
ATOM 2664 N N . ARG C 3 260 ? 29.049 -4.519 160.064 1.00 20.79 260 ARG A N 1
ATOM 2665 C CA . ARG C 3 260 ? 27.751 -5.061 160.455 1.00 18.52 260 ARG A CA 1
ATOM 2666 C C . ARG C 3 260 ? 27.820 -6.570 160.663 1.00 17.73 260 ARG A C 1
ATOM 2667 O O . ARG C 3 260 ? 28.462 -7.291 159.887 1.00 20.69 260 ARG A O 1
ATOM 2675 N N . GLY C 3 261 ? 27.136 -7.043 161.705 1.00 19.75 261 GLY A N 1
ATOM 2676 C CA . GLY C 3 261 ? 26.976 -8.467 161.917 1.00 19.36 261 GLY A CA 1
ATOM 2677 C C . GLY C 3 261 ? 26.257 -9.069 160.733 1.00 17.86 261 GLY A C 1
ATOM 2678 O O . GLY C 3 261 ? 25.272 -8.504 160.257 1.00 17.96 261 GLY A O 1
ATOM 2679 N N . THR C 3 262 ? 26.739 -10.203 160.232 1.00 18.60 262 THR A N 1
ATOM 2680 C CA . THR C 3 262 ? 26.286 -10.702 158.939 1.00 19.06 262 THR A CA 1
ATOM 2681 C C . THR C 3 262 ? 26.125 -12.209 159.007 1.00 20.88 262 THR A C 1
ATOM 2682 O O . THR C 3 262 ? 27.097 -12.925 159.252 1.00 20.43 262 THR A O 1
ATOM 2686 N N . HIS C 3 263 ? 24.910 -12.687 158.767 1.00 17.81 263 HIS A N 1
ATOM 2687 C CA . HIS C 3 263 ? 24.553 -14.086 158.953 1.00 17.61 263 HIS A CA 1
ATOM 2688 C C . HIS C 3 263 ? 24.292 -14.712 157.591 1.00 18.48 263 HIS A C 1
ATOM 2689 O O . HIS C 3 263 ? 23.499 -14.178 156.801 1.00 18.51 263 HIS A O 1
ATOM 2696 N N . PHE C 3 264 ? 24.944 -15.839 157.307 1.00 19.34 264 PHE A N 1
ATOM 2697 C CA . PHE C 3 264 ? 24.804 -16.432 155.982 1.00 18.63 264 PHE A CA 1
ATOM 2698 C C . PHE C 3 264 ? 25.039 -17.936 156.065 1.00 19.43 264 PHE A C 1
ATOM 2699 O O . PHE C 3 264 ? 25.642 -18.445 157.015 1.00 20.08 264 PHE A O 1
ATOM 2707 N N . CYS C 3 265 ? 24.547 -18.651 155.053 1.00 18.99 265 CYS A N 1
ATOM 2708 C CA . CYS C 3 265 ? 24.883 -20.061 154.897 1.00 19.76 265 CYS A CA 1
ATOM 2709 C C . CYS C 3 265 ? 26.056 -20.186 153.935 1.00 19.79 265 CYS A C 1
ATOM 2710 O O . CYS C 3 265 ? 25.936 -19.756 152.783 1.00 19.20 265 CYS A O 1
ATOM 2713 N N . PRO C 3 266 ? 27.191 -20.754 154.356 1.00 18.82 266 PRO A N 1
ATOM 2714 C CA . PRO C 3 266 ? 28.357 -20.838 153.457 1.00 20.30 266 PRO A CA 1
ATOM 2715 C C . PRO C 3 266 ? 28.172 -21.787 152.300 1.00 23.78 266 PRO A C 1
ATOM 2716 O O . PRO C 3 266 ? 28.967 -21.724 151.361 1.00 22.94 266 PRO A O 1
ATOM 2720 N N . VAL C 3 267 ? 27.194 -22.689 152.354 1.00 19.76 267 VAL A N 1
ATOM 2721 C CA . VAL C 3 267 ? 26.934 -23.591 151.232 1.00 18.57 267 VAL A CA 1
ATOM 2722 C C . VAL C 3 267 ? 26.028 -22.922 150.210 1.00 20.95 267 VAL A C 1
ATOM 2723 O O . VAL C 3 267 ? 26.341 -22.866 149.013 1.00 20.28 267 VAL A O 1
ATOM 2727 N N . CYS C 3 268 ? 24.892 -22.399 150.675 1.00 19.34 268 CYS A N 1
ATOM 2728 C CA . CYS C 3 268 ? 23.921 -21.788 149.774 1.00 17.98 268 CYS A CA 1
ATOM 2729 C C . CYS C 3 268 ? 24.399 -20.457 149.213 1.00 20.68 268 CYS A C 1
ATOM 2730 O O . CYS C 3 268 ? 23.915 -20.033 148.157 1.00 23.25 268 CYS A O 1
ATOM 2733 N N . GLN C 3 269 ? 25.297 -19.764 149.913 1.00 17.58 269 GLN A N 1
ATOM 2734 C CA . GLN C 3 269 ? 25.763 -18.434 149.520 1.00 17.17 269 GLN A CA 1
ATOM 2735 C C . GLN C 3 269 ? 27.261 -18.521 149.283 1.00 18.48 269 GLN A C 1
ATOM 2736 O O . GLN C 3 269 ? 28.066 -18.164 150.148 1.00 21.24 269 GLN A O 1
ATOM 2742 N N . GLN C 3 270 ? 27.625 -19.026 148.100 1.00 18.92 270 GLN A N 1
ATOM 2743 C CA . GLN C 3 270 ? 29.021 -19.256 147.756 1.00 23.06 270 GLN A CA 1
ATOM 2744 C C . GLN C 3 270 ? 29.765 -17.940 147.600 1.00 22.98 270 GLN A C 1
ATOM 2745 O O . GLN C 3 270 ? 29.301 -17.031 146.904 1.00 23.06 270 GLN A O 1
ATOM 2751 N N . LYS C 3 271 ? 30.928 -17.854 148.235 1.00 27.95 271 LYS A N 1
ATOM 2752 C CA . LYS C 3 271 ? 31.786 -16.679 148.138 1.00 35.88 271 LYS A CA 1
ATOM 2753 C C . LYS C 3 271 ? 32.325 -16.510 146.723 1.00 52.35 271 LYS A C 1
ATOM 2754 O O . LYS C 3 271 ? 32.451 -15.393 146.219 1.00 55.37 271 LYS A O 1
#

Nearest PDB structures (foldseek):
  6fl1-assembly1_A  TM=1.004E+00  e=5.229E-60  Lactococcus cremoris
  4pcz-assembly1_A  TM=1.002E+00  e=3.403E-58  Lactococcus cremoris
  6rok-assembly1_A  TM=1.002E+00  e=3.616E-58  Lactococcus cremoris
  1pjj-assembly1_A  TM=1.003E+00  e=5.867E-58  Lactococcus lactis
  6h0s-assembly1_A  TM=1.002E+00  e=4.335E-58  Lactococcus cremoris

Sequence (271 aa):
PELPEVETVRRELEKKRIVGQKIISIEATYPRMVLTGFEQLKKELTGKTIQGISSRRGKYLIFEIGDDDFRLISHLRMEEGKYRLATLDAPREKHDHLTMKFADGQLIYADVRKFGTWELISTDQVLPYFLKKKIGPEPTYEEDFDEKLFREEKLRKSTKKIKPYLLEQTLVAGLGNIYVDEVLWLAKIHPEKETNQLIESSSIHLLHDSIIEIILQKAIKLGGSSIRPYSALGSTGKMQNELQVYGKTGEKCSRCGAEIQKIKVAGRGTHFCPVCQQK

B-factor: mean 27.29, std 14.05, range [9.79, 110.1]

Secondary structure (DSSP, 8-state):
--HHHHHHHHHHHHHHHTT-B--EEEESSGGGBTT-HHHHHHHHTT-BEEEEEEETTEEEEEETTTEEEEEE-TTT-EEEEE-TTPPP-TTEEEEEE-SS-EEEEE-TT---EEEEEEGGGHHHHHHHHT----SSTTT--HHHHHHHHHH--SBHHHHHHTSSSSS---HHHHHHHHHHTT--TT-BGGG--HHHHHHHHHHHHHHHHHHHHTT---SS--SSTT----GGGG-SSTT-TTSBPTTT-PBPEEEEETTEEEEE-TTTS--